Protein AF-A0A4U5UNS5-F1 (afdb_monomer_lite)

Structure (mmCIF, N/CA/C/O backbone):
data_AF-A0A4U5UNS5-F1
#
_entry.id   AF-A0A4U5UNS5-F1
#
loop_
_atom_site.group_PDB
_atom_site.id
_atom_site.type_symbol
_atom_site.label_atom_id
_atom_site.label_alt_id
_atom_site.label_comp_id
_atom_site.label_asym_id
_atom_site.label_entity_id
_atom_site.label_seq_id
_atom_site.pdbx_PDB_ins_code
_atom_site.Cartn_x
_atom_site.Cartn_y
_atom_site.Cartn_z
_atom_site.occupancy
_atom_site.B_iso_or_equiv
_atom_site.auth_seq_id
_atom_site.auth_comp_id
_atom_site.auth_asym_id
_atom_site.auth_atom_id
_atom_site.pdbx_PDB_model_num
ATOM 1 N N . MET A 1 1 ? 4.935 -0.519 50.759 1.00 34.66 1 MET A N 1
ATOM 2 C CA . MET A 1 1 ? 3.668 0.026 50.222 1.00 34.66 1 MET A CA 1
ATOM 3 C C . MET A 1 1 ? 4.019 0.888 49.020 1.00 34.66 1 MET A C 1
ATOM 5 O O . MET A 1 1 ? 4.187 2.088 49.172 1.00 34.66 1 MET A O 1
ATOM 9 N N . GLU A 1 2 ? 4.195 0.283 47.850 1.00 34.72 2 GLU A N 1
ATOM 10 C CA . GLU A 1 2 ? 4.378 1.016 46.591 1.00 34.72 2 GLU A CA 1
ATOM 11 C C . GLU A 1 2 ? 3.011 1.068 45.906 1.00 34.72 2 GLU A C 1
ATOM 13 O O . GLU A 1 2 ? 2.446 0.034 45.554 1.00 34.72 2 GLU A O 1
ATOM 18 N N . ARG A 1 3 ? 2.401 2.257 45.850 1.00 39.41 3 ARG A N 1
ATOM 19 C CA . ARG A 1 3 ? 1.082 2.468 45.243 1.00 39.41 3 ARG A CA 1
ATOM 20 C C . ARG A 1 3 ? 1.251 3.121 43.872 1.00 39.41 3 ARG A C 1
ATOM 22 O O . ARG A 1 3 ? 1.718 4.249 43.797 1.00 39.41 3 ARG A O 1
ATOM 29 N N . PHE A 1 4 ? 0.818 2.395 42.841 1.00 43.72 4 PHE A N 1
ATOM 30 C CA . PHE A 1 4 ? 0.083 2.868 41.661 1.00 43.72 4 PHE A CA 1
ATOM 31 C C . PHE A 1 4 ? 0.359 4.311 41.196 1.00 43.72 4 PHE A C 1
ATOM 33 O O . PHE A 1 4 ? -0.420 5.215 41.488 1.00 43.72 4 PHE A O 1
ATOM 40 N N . THR A 1 5 ? 1.412 4.528 40.407 1.00 46.03 5 THR A N 1
ATOM 41 C CA . THR A 1 5 ? 1.606 5.786 39.652 1.00 46.03 5 THR A CA 1
ATOM 42 C C . THR A 1 5 ? 1.556 5.607 38.132 1.00 46.03 5 THR A C 1
ATOM 44 O O . THR A 1 5 ? 1.610 6.596 37.408 1.00 46.03 5 THR A O 1
ATOM 47 N N . GLU A 1 6 ? 1.389 4.384 37.622 1.00 48.28 6 GLU A N 1
ATOM 48 C CA . GLU A 1 6 ? 1.498 4.105 36.179 1.00 48.28 6 GLU A CA 1
ATOM 49 C C . GLU A 1 6 ? 0.249 4.435 35.342 1.00 48.28 6 GLU A C 1
ATOM 51 O O . GLU A 1 6 ? 0.328 4.394 34.118 1.00 48.28 6 GLU A O 1
ATOM 56 N N . ASP A 1 7 ? -0.881 4.818 35.950 1.00 55.69 7 ASP A N 1
ATOM 57 C CA . ASP A 1 7 ? -2.166 4.905 35.228 1.00 55.69 7 ASP A CA 1
ATOM 58 C C . ASP A 1 7 ? -2.879 6.270 35.340 1.00 55.69 7 ASP A C 1
ATOM 60 O O . ASP A 1 7 ? -4.106 6.373 35.223 1.00 55.69 7 ASP A O 1
ATOM 64 N N . LEU A 1 8 ? -2.112 7.343 35.581 1.00 57.88 8 LEU A N 1
ATOM 65 C CA . LEU A 1 8 ? -2.639 8.709 35.662 1.00 57.88 8 LEU A CA 1
ATOM 66 C C . LEU A 1 8 ? -2.672 9.395 34.279 1.00 57.88 8 LEU A C 1
ATOM 68 O O . LEU A 1 8 ? -1.641 9.513 33.607 1.00 57.88 8 LEU A O 1
ATOM 72 N N . PRO A 1 9 ? -3.840 9.896 33.832 1.00 59.81 9 PRO A N 1
ATOM 73 C CA . PRO A 1 9 ? -3.956 10.606 32.564 1.00 59.81 9 PRO A CA 1
ATOM 74 C C . PRO A 1 9 ? -3.228 11.958 32.624 1.00 59.81 9 PRO A C 1
ATOM 76 O O . PRO A 1 9 ? -3.645 12.877 33.320 1.00 59.81 9 PRO A O 1
ATOM 79 N N . GLN A 1 10 ? -2.142 12.098 31.859 1.00 66.81 10 GLN A N 1
ATOM 80 C CA . GLN A 1 10 ? -1.499 13.401 31.633 1.00 66.81 10 GLN A CA 1
ATOM 81 C C . GLN A 1 10 ? -2.425 14.328 30.823 1.00 66.81 10 GLN A C 1
ATOM 83 O O . GLN A 1 10 ? -2.666 14.077 29.642 1.00 66.81 10 GLN A O 1
ATOM 88 N N . LEU A 1 11 ? -2.934 15.376 31.475 1.00 71.06 11 LEU A N 1
ATOM 89 C CA . LEU A 1 11 ? -3.784 16.439 30.918 1.00 71.06 11 LEU A CA 1
ATOM 90 C C . LEU A 1 11 ? -3.075 17.800 30.974 1.00 71.06 11 LEU A C 1
ATOM 92 O O . LEU A 1 11 ? -2.088 17.943 31.695 1.00 71.06 11 LEU A O 1
ATOM 96 N N . SER A 1 12 ? -3.594 18.813 30.272 1.00 77.44 12 SER A N 1
ATOM 97 C CA . SER A 1 12 ? -3.115 20.195 30.422 1.00 77.44 12 SER A CA 1
ATOM 98 C C . SER A 1 12 ? -3.436 20.756 31.816 1.00 77.44 12 SER A C 1
ATOM 100 O O . SER A 1 12 ? -4.410 20.346 32.452 1.00 77.44 12 SER A O 1
ATOM 102 N N . ASN A 1 13 ? -2.634 21.716 32.289 1.00 77.31 13 ASN A N 1
ATOM 103 C CA . ASN A 1 13 ? -2.795 22.317 33.621 1.00 77.31 13 ASN A CA 1
ATOM 104 C C . ASN A 1 13 ? -4.198 22.917 33.829 1.00 77.31 13 ASN A C 1
ATOM 106 O O . ASN A 1 13 ? -4.781 22.772 34.899 1.00 77.31 13 ASN A O 1
ATOM 110 N N . GLU A 1 14 ? -4.771 23.539 32.797 1.00 80.31 14 GLU A N 1
ATOM 111 C CA . GLU A 1 14 ? -6.114 24.128 32.852 1.00 80.31 14 GLU A CA 1
ATOM 112 C C . GLU A 1 14 ? -7.209 23.064 33.004 1.00 80.31 14 GLU A C 1
ATOM 114 O O . GLU A 1 14 ? -8.126 23.217 33.814 1.00 80.31 14 GLU A O 1
ATOM 119 N N . MET A 1 15 ? -7.088 21.941 32.290 1.00 76.56 15 MET A N 1
ATOM 120 C CA . MET A 1 15 ? -8.038 20.832 32.396 1.00 76.56 15 MET A CA 1
ATOM 121 C C . MET A 1 15 ? -7.958 20.160 33.768 1.00 76.56 15 MET A C 1
ATOM 123 O O . MET A 1 15 ? -8.998 19.928 34.386 1.00 76.56 15 MET A O 1
ATOM 127 N N . GLN A 1 16 ? -6.746 19.937 34.288 1.00 78.94 16 GLN A N 1
ATOM 128 C CA . GLN A 1 16 ? -6.539 19.403 35.639 1.00 78.94 16 GLN A CA 1
ATOM 129 C C . GLN A 1 16 ? -7.183 20.298 36.707 1.00 78.94 16 GLN A C 1
ATOM 131 O O . GLN A 1 16 ? -7.912 19.803 37.567 1.00 78.94 16 GLN A O 1
ATOM 136 N N . LEU A 1 17 ? -6.982 21.619 36.615 1.00 80.31 17 LEU A N 1
ATOM 137 C CA . LEU A 1 17 ? -7.591 22.596 37.522 1.00 80.31 17 LEU A CA 1
ATOM 138 C C . LEU A 1 17 ? -9.124 22.589 37.430 1.00 80.31 17 LEU A C 1
ATOM 140 O O . LEU A 1 17 ? -9.800 22.671 38.454 1.00 80.31 17 LEU A O 1
ATOM 144 N N . SER A 1 18 ? -9.683 22.438 36.226 1.00 84.56 18 SER A N 1
ATOM 145 C CA . SER A 1 18 ? -11.136 22.378 36.026 1.00 84.56 18 SER A CA 1
ATOM 146 C C . SER A 1 18 ? -11.773 21.126 36.640 1.00 84.56 18 SER A C 1
ATOM 148 O O . SER A 1 18 ? -12.863 21.206 37.205 1.00 84.56 18 SER A O 1
ATOM 150 N N . ILE A 1 19 ? -11.111 19.968 36.539 1.00 83.38 19 ILE A N 1
ATOM 151 C CA . ILE A 1 19 ? -11.594 18.702 37.102 1.00 83.38 19 ILE A CA 1
ATOM 152 C C . ILE A 1 19 ? -11.473 18.753 38.627 1.00 83.38 19 ILE A C 1
ATOM 154 O O . ILE A 1 19 ? -12.427 18.444 39.335 1.00 83.38 19 ILE A O 1
ATOM 158 N N . MET A 1 20 ? -10.341 19.241 39.138 1.00 84.69 20 MET A N 1
ATOM 159 C CA . MET A 1 20 ? -10.111 19.427 40.569 1.00 84.69 20 MET A CA 1
ATOM 160 C C . MET A 1 20 ? -11.146 20.365 41.208 1.00 84.69 20 MET A C 1
ATOM 162 O O . MET A 1 20 ? -11.674 20.048 42.271 1.00 84.69 20 MET A O 1
ATOM 166 N N . ASN A 1 21 ? -11.466 21.497 40.572 1.00 84.62 21 ASN A N 1
ATOM 167 C CA . ASN A 1 21 ? -12.464 22.434 41.094 1.00 84.62 21 ASN A CA 1
ATOM 168 C C . ASN A 1 21 ? -13.872 21.821 41.131 1.00 84.62 21 ASN A C 1
ATOM 170 O O . ASN A 1 21 ? -14.584 22.014 42.112 1.00 84.62 21 ASN A O 1
ATOM 174 N N . ARG A 1 22 ? -14.246 21.027 40.122 1.00 82.62 22 ARG A N 1
ATOM 175 C CA . ARG A 1 22 ? -15.537 20.317 40.088 1.00 82.62 22 ARG A CA 1
ATOM 176 C C . ARG A 1 22 ? -15.650 19.256 41.186 1.00 82.62 22 ARG A C 1
ATOM 178 O O . ARG A 1 22 ? -16.678 19.172 41.851 1.00 82.62 22 ARG A O 1
ATOM 185 N N . VAL A 1 23 ? -14.569 18.520 41.454 1.00 86.06 23 VAL A N 1
ATOM 186 C CA . VAL A 1 23 ? -14.501 17.582 42.592 1.00 86.06 23 VAL A CA 1
ATOM 187 C C . VAL A 1 23 ? -14.580 18.329 43.924 1.00 86.06 23 VAL A C 1
ATOM 189 O O . VAL A 1 23 ? -15.323 17.934 44.818 1.00 86.06 23 VAL A O 1
ATOM 192 N N . LYS A 1 24 ? -13.857 19.448 44.056 1.00 85.00 24 LYS A N 1
ATOM 193 C CA . LYS A 1 24 ? -13.850 20.277 45.270 1.00 85.00 24 LYS A CA 1
ATOM 194 C C . LYS A 1 24 ? -15.226 20.875 45.581 1.00 85.00 24 LYS A C 1
ATOM 196 O O . LYS A 1 24 ? -15.572 21.008 46.751 1.00 85.00 24 LYS A O 1
ATOM 201 N N . ASN A 1 25 ? -15.999 21.205 44.550 1.00 86.38 25 ASN A N 1
ATOM 202 C CA . ASN A 1 25 ? -17.355 21.734 44.678 1.00 86.38 25 ASN A CA 1
ATOM 203 C C . ASN A 1 25 ? -18.421 20.635 44.859 1.00 86.38 25 ASN A C 1
ATOM 205 O O . ASN A 1 25 ? -19.592 20.956 45.031 1.00 86.38 25 ASN A O 1
ATOM 209 N N . GLY A 1 26 ? -18.036 19.351 44.835 1.00 80.62 26 GLY A N 1
ATOM 210 C CA . GLY A 1 26 ? -18.960 18.220 44.971 1.00 80.62 26 GLY A CA 1
ATOM 211 C C . GLY A 1 26 ? -19.816 17.951 43.730 1.00 80.62 26 GLY A C 1
ATOM 212 O O . GLY A 1 26 ? -20.758 17.169 43.798 1.00 80.62 26 GLY A O 1
ATOM 213 N N . GLU A 1 27 ? -19.494 18.577 42.597 1.00 82.81 27 GLU A N 1
ATOM 214 C CA . GLU A 1 27 ? -20.197 18.400 41.319 1.00 82.81 27 GLU A CA 1
ATOM 215 C C . GLU A 1 27 ? -19.796 17.095 40.614 1.00 82.81 27 GLU A C 1
ATOM 217 O O . GLU A 1 27 ? -20.491 16.636 39.710 1.00 82.81 27 GLU A O 1
ATOM 222 N N . LEU A 1 28 ? -18.666 16.502 41.013 1.00 82.38 28 LEU A N 1
ATOM 223 C CA . LEU A 1 28 ? -18.093 15.313 40.392 1.00 82.38 28 LEU A CA 1
ATOM 224 C C . LEU A 1 28 ? -17.484 14.388 41.455 1.00 82.38 28 LEU A C 1
ATOM 226 O O . LEU A 1 28 ? -16.731 14.844 42.319 1.00 82.38 28 LEU A O 1
ATOM 230 N N . SER A 1 29 ? -17.773 13.087 41.378 1.00 84.50 29 SER A N 1
ATOM 231 C CA . SER A 1 29 ? -17.106 12.080 42.214 1.00 84.50 29 SER A CA 1
ATOM 232 C C . SER A 1 29 ? -15.641 11.903 41.800 1.00 84.50 29 SER A C 1
ATOM 234 O O . SER A 1 29 ? -15.255 12.208 40.672 1.00 84.50 29 SER A O 1
ATOM 236 N N . ILE A 1 30 ? -14.813 11.367 42.698 1.00 80.56 30 ILE A N 1
ATOM 237 C CA . ILE A 1 30 ? -13.393 11.081 42.434 1.00 80.56 30 ILE A CA 1
ATOM 238 C C . ILE A 1 30 ? -13.241 10.057 41.294 1.00 80.56 30 ILE A C 1
ATOM 240 O O . ILE A 1 30 ? -12.373 10.214 40.434 1.00 80.56 30 ILE A O 1
ATOM 244 N N . ASP A 1 31 ? -14.111 9.046 41.242 1.00 80.38 31 ASP A N 1
ATOM 245 C CA . ASP A 1 31 ? -14.095 8.037 40.174 1.00 80.38 31 ASP A CA 1
ATOM 246 C C . ASP A 1 31 ? -14.552 8.625 38.829 1.00 80.38 31 ASP A C 1
ATOM 248 O O . ASP A 1 31 ? -13.961 8.355 37.779 1.00 80.38 31 ASP A O 1
ATOM 252 N N . ASP A 1 32 ? -15.552 9.507 38.862 1.00 81.88 32 ASP A N 1
ATOM 253 C CA . ASP A 1 32 ? -16.041 10.216 37.678 1.00 81.88 32 ASP A CA 1
ATOM 254 C C . ASP A 1 32 ? -15.000 11.213 37.151 1.00 81.88 32 ASP A C 1
ATOM 256 O O . ASP A 1 32 ? -14.831 11.354 35.941 1.00 81.88 32 ASP A O 1
ATOM 260 N N . ALA A 1 33 ? -14.219 11.832 38.041 1.00 82.56 33 ALA A N 1
ATOM 261 C CA . ALA A 1 33 ? -13.085 12.686 37.695 1.00 82.56 33 ALA A CA 1
ATOM 262 C C . ALA A 1 33 ? -11.998 11.930 36.932 1.00 82.56 33 ALA A C 1
ATOM 264 O O . ALA A 1 33 ? -11.472 12.433 35.937 1.00 82.56 33 ALA A O 1
ATOM 265 N N . LEU A 1 34 ? -11.684 10.707 37.363 1.00 81.00 34 LEU A N 1
ATOM 266 C CA . LEU A 1 34 ? -10.723 9.841 36.681 1.00 81.00 34 LEU A CA 1
ATOM 267 C C . LEU A 1 34 ? -11.228 9.412 35.301 1.00 81.00 34 LEU A C 1
ATOM 269 O O . LEU A 1 34 ? -10.464 9.423 34.331 1.00 81.00 34 LEU A O 1
ATOM 273 N N . ASN A 1 35 ? -12.512 9.071 35.187 1.00 80.31 35 ASN A N 1
ATOM 274 C CA . ASN A 1 35 ? -13.122 8.707 33.910 1.00 80.31 35 ASN A CA 1
ATOM 275 C C . ASN A 1 35 ? -13.174 9.894 32.940 1.00 80.31 35 ASN A C 1
ATOM 277 O O . ASN A 1 35 ? -12.786 9.739 31.779 1.00 80.31 35 ASN A O 1
ATOM 281 N N . GLN A 1 36 ? -13.555 11.081 33.418 1.00 80.31 36 GLN A N 1
ATOM 282 C CA . GLN A 1 36 ? -13.547 12.313 32.630 1.00 80.31 36 GLN A CA 1
ATOM 283 C C . GLN A 1 36 ? -12.131 12.648 32.157 1.00 80.31 36 GLN A C 1
ATOM 285 O O . GLN A 1 36 ? -11.911 12.883 30.974 1.00 80.31 36 GLN A O 1
ATOM 290 N N . ALA A 1 37 ? -11.136 12.548 33.041 1.00 80.56 37 ALA A N 1
ATOM 291 C CA . ALA A 1 37 ? -9.749 12.814 32.684 1.00 80.56 37 ALA A CA 1
ATOM 292 C C . ALA A 1 37 ? -9.209 11.856 31.602 1.00 80.56 37 ALA A C 1
ATOM 294 O O . ALA A 1 37 ? -8.426 12.243 30.730 1.00 80.56 37 ALA A O 1
ATOM 295 N N . ARG A 1 38 ? -9.650 10.591 31.619 1.00 80.69 38 ARG A N 1
ATOM 296 C CA . ARG A 1 38 ? -9.332 9.605 30.574 1.00 80.69 38 ARG A CA 1
ATOM 297 C C . ARG A 1 38 ? -10.024 9.929 29.249 1.00 80.69 38 ARG A C 1
ATOM 299 O O . ARG A 1 38 ? -9.416 9.735 28.195 1.00 80.69 38 ARG A O 1
ATOM 306 N N . GLN A 1 39 ? -11.269 10.399 29.284 1.00 78.94 39 GLN A N 1
ATOM 307 C CA . GLN A 1 39 ? -12.011 10.809 28.090 1.00 78.94 39 GLN A CA 1
ATOM 308 C C . GLN A 1 39 ? -11.427 12.076 27.460 1.00 78.94 39 GLN A C 1
ATOM 310 O O . GLN A 1 39 ? -11.179 12.076 26.256 1.00 78.94 39 GLN A O 1
ATOM 315 N N . ASP A 1 40 ? -11.101 13.087 28.262 1.00 76.94 40 ASP A N 1
ATOM 316 C CA . ASP A 1 40 ? -10.506 14.348 27.806 1.00 76.94 40 ASP A CA 1
ATOM 317 C C . ASP A 1 40 ? -9.137 14.105 27.158 1.00 76.94 40 ASP A C 1
ATOM 319 O O . ASP A 1 40 ? -8.830 14.655 26.104 1.00 76.94 40 ASP A O 1
ATOM 323 N N . ARG A 1 41 ? -8.334 13.181 27.705 1.00 75.88 41 ARG A N 1
ATOM 324 C CA . ARG A 1 41 ? -7.084 12.741 27.066 1.00 75.88 41 ARG A CA 1
ATOM 325 C C . ARG A 1 41 ? -7.331 12.066 25.715 1.00 75.88 41 ARG A C 1
ATOM 327 O O . ARG A 1 41 ? -6.575 12.297 24.774 1.00 75.88 41 ARG A O 1
ATOM 334 N N . LYS A 1 42 ? -8.354 11.213 25.603 1.00 69.56 42 LYS A N 1
ATOM 335 C CA . LYS A 1 42 ? -8.714 10.568 24.328 1.00 69.56 42 LYS A CA 1
ATOM 336 C C . LYS A 1 42 ? -9.205 11.589 23.302 1.00 69.56 42 LYS A C 1
ATOM 338 O O . LYS A 1 42 ? -8.845 11.463 22.136 1.00 69.56 42 LYS A O 1
ATOM 343 N N . GLN A 1 43 ? -9.976 12.589 23.726 1.00 65.62 43 GLN A N 1
ATOM 344 C CA . GLN A 1 43 ? -10.400 13.695 22.867 1.00 65.62 43 GLN A CA 1
ATOM 345 C C . GLN A 1 43 ? -9.210 14.547 22.435 1.00 65.62 43 GLN A C 1
ATOM 347 O O . GLN A 1 43 ? -9.038 14.730 21.244 1.00 65.62 43 GLN A O 1
ATOM 352 N N . LEU A 1 44 ? -8.303 14.924 23.340 1.00 63.03 44 LEU A N 1
ATOM 353 C CA . LEU A 1 44 ? -7.074 15.641 22.983 1.00 63.03 44 LEU A CA 1
ATOM 354 C C . LEU A 1 44 ? -6.205 14.875 21.980 1.00 63.03 44 LEU A C 1
ATOM 356 O O . LEU A 1 44 ? -5.652 15.480 21.071 1.00 63.03 44 LEU A O 1
ATOM 360 N N . LEU A 1 45 ? -6.078 13.551 22.112 1.00 60.97 45 LEU A N 1
ATOM 361 C CA . LEU A 1 45 ? -5.358 12.728 21.132 1.00 60.97 45 LEU A CA 1
ATOM 362 C C . LEU A 1 45 ? -6.063 12.713 19.769 1.00 60.97 45 LEU A C 1
ATOM 364 O O . LEU A 1 45 ? -5.398 12.740 18.735 1.00 60.97 45 LEU A O 1
ATOM 368 N N . LYS A 1 46 ? -7.398 12.696 19.769 1.00 57.53 46 LYS A N 1
ATOM 369 C CA . LYS A 1 46 ? -8.224 12.716 18.560 1.00 57.53 46 LYS A CA 1
ATOM 370 C C . LYS A 1 46 ? -8.208 14.090 17.883 1.00 57.53 46 LYS A C 1
ATOM 372 O O . LYS A 1 46 ? -8.038 14.167 16.672 1.00 57.53 46 LYS A O 1
ATOM 377 N N . ASP A 1 47 ? -8.278 15.164 18.652 1.00 53.28 47 ASP A N 1
ATOM 378 C CA . ASP A 1 47 ? -8.224 16.538 18.160 1.00 53.28 47 ASP A CA 1
ATOM 379 C C . ASP A 1 47 ? -6.819 16.895 17.685 1.00 53.28 47 ASP A C 1
ATOM 381 O O . ASP A 1 47 ? -6.675 17.555 16.666 1.00 53.28 47 ASP A O 1
ATOM 385 N N . LYS A 1 48 ? -5.765 16.373 18.322 1.00 51.59 48 LYS A N 1
ATOM 386 C CA . LYS A 1 48 ? -4.392 16.504 17.813 1.00 51.59 48 LYS A CA 1
ATOM 387 C C . LYS A 1 48 ? -4.202 15.775 16.478 1.00 51.59 48 LYS A C 1
ATOM 389 O O . LYS A 1 48 ? -3.505 16.287 15.616 1.00 51.59 48 LYS A O 1
ATOM 394 N N . SER A 1 49 ? -4.885 14.645 16.273 1.00 49.50 49 SER A N 1
ATOM 395 C CA . SER A 1 49 ? -4.927 13.962 14.968 1.00 49.50 49 SER A CA 1
ATOM 396 C C . SER A 1 49 ? -5.825 14.636 13.917 1.00 49.50 49 SER A C 1
ATOM 398 O O . SER A 1 49 ? -5.744 14.282 12.747 1.00 49.50 49 SER A O 1
ATOM 400 N N . LEU A 1 50 ? -6.686 15.581 14.317 1.00 47.44 50 LEU A N 1
ATOM 401 C CA . LEU A 1 50 ? -7.568 16.347 13.421 1.00 47.44 50 LEU A CA 1
ATOM 402 C C . LEU A 1 50 ? -7.044 17.767 13.137 1.00 47.44 50 LEU A C 1
ATOM 404 O O . LEU A 1 50 ? -7.362 18.328 12.094 1.00 47.44 50 LEU A O 1
ATOM 408 N N . ALA A 1 51 ? -6.266 18.347 14.057 1.00 38.44 51 ALA A N 1
ATOM 409 C CA . ALA A 1 51 ? -5.681 19.686 13.962 1.00 38.44 51 ALA A CA 1
ATOM 410 C C . ALA A 1 51 ? -4.317 19.704 13.252 1.00 38.44 51 ALA A C 1
ATOM 412 O O . ALA A 1 51 ? -3.861 20.761 12.821 1.00 38.44 51 ALA A O 1
ATOM 413 N N . GLU A 1 52 ? -3.670 18.549 13.099 1.00 43.88 52 GLU A N 1
ATOM 414 C CA . GLU A 1 52 ? -2.655 18.372 12.068 1.00 43.88 52 GLU A CA 1
ATOM 415 C C . GLU A 1 52 ? -3.408 18.172 10.748 1.00 43.88 52 GLU A C 1
ATOM 417 O O . GLU A 1 52 ? -3.955 17.100 10.497 1.00 43.88 52 GLU A O 1
ATOM 422 N N . GLU A 1 53 ? -3.498 19.218 9.917 1.00 50.78 53 GLU A N 1
ATOM 423 C CA . GLU A 1 53 ? -3.867 19.060 8.509 1.00 50.78 53 GLU A CA 1
ATOM 424 C C . GLU A 1 53 ? -2.876 18.067 7.885 1.00 50.78 53 GLU A C 1
ATOM 426 O O . GLU A 1 53 ? -1.774 18.438 7.475 1.00 50.78 53 GLU A O 1
ATOM 431 N N . GLU A 1 54 ? -3.237 16.781 7.894 1.00 58.81 54 GLU A N 1
ATOM 432 C CA . GLU A 1 54 ? -2.440 15.706 7.314 1.00 58.81 54 GLU A CA 1
ATOM 433 C C . GLU A 1 54 ? -2.044 16.132 5.894 1.00 58.81 54 GLU A C 1
ATOM 435 O O . GLU A 1 54 ? -2.918 16.488 5.089 1.00 58.81 54 GLU A O 1
ATOM 440 N N . PRO A 1 55 ? -0.738 16.168 5.578 1.00 67.81 55 PRO A N 1
ATOM 441 C CA . PRO A 1 55 ? -0.279 16.770 4.344 1.00 67.81 55 PRO A CA 1
ATOM 442 C C . PRO A 1 55 ? -0.924 16.048 3.163 1.00 67.81 55 PRO A C 1
ATOM 444 O O . PRO A 1 55 ? -0.779 14.845 2.992 1.00 67.81 55 PRO A O 1
ATOM 447 N N . SER A 1 56 ? -1.629 16.790 2.308 1.00 79.38 56 SER A N 1
ATOM 448 C CA . SER A 1 56 ? -2.325 16.209 1.146 1.00 79.38 56 SER A CA 1
ATOM 449 C C . SER A 1 56 ? -1.395 15.482 0.161 1.00 79.38 56 SER A C 1
ATOM 451 O O . SER A 1 56 ? -1.862 14.687 -0.656 1.00 79.38 56 SER A O 1
ATOM 453 N N . GLN A 1 57 ? -0.084 15.717 0.255 1.00 89.81 57 GLN A N 1
ATOM 454 C CA . GLN A 1 57 ? 0.943 15.069 -0.546 1.00 89.81 57 GLN A CA 1
ATOM 455 C C . GLN A 1 57 ? 2.083 14.552 0.338 1.00 89.81 57 GLN A C 1
ATOM 457 O O . GLN A 1 57 ? 2.691 15.303 1.098 1.00 89.81 57 GLN A O 1
ATOM 462 N N . TYR A 1 58 ? 2.450 13.289 0.138 1.00 91.69 58 TYR A N 1
ATOM 463 C CA . TYR A 1 58 ? 3.580 12.647 0.804 1.00 91.69 58 TYR A CA 1
ATOM 464 C C . TYR A 1 58 ? 4.636 12.256 -0.224 1.00 91.69 58 TYR A C 1
ATOM 466 O O . TYR A 1 58 ? 4.308 11.724 -1.285 1.00 91.69 58 TYR A O 1
ATOM 474 N N . ASN A 1 59 ? 5.909 12.489 0.094 1.00 93.06 59 ASN A N 1
ATOM 475 C CA . ASN A 1 59 ? 7.033 12.168 -0.780 1.00 93.06 59 ASN A CA 1
ATOM 476 C C . ASN A 1 59 ? 8.019 11.269 -0.037 1.00 93.06 59 ASN A C 1
ATOM 478 O O . ASN A 1 59 ? 8.602 11.679 0.964 1.00 93.06 59 ASN A O 1
ATOM 482 N N . PHE A 1 60 ? 8.248 10.068 -0.559 1.00 93.12 60 PHE A N 1
ATOM 483 C CA . PHE A 1 60 ? 9.157 9.094 0.034 1.00 93.12 60 PHE A CA 1
ATOM 484 C C . PHE A 1 60 ? 10.283 8.760 -0.929 1.00 93.12 60 PHE A C 1
ATOM 486 O O . PHE A 1 60 ? 10.053 8.470 -2.102 1.00 93.12 60 PHE A O 1
ATOM 493 N N . SER A 1 61 ? 11.519 8.758 -0.438 1.00 92.62 61 SER A N 1
ATOM 494 C CA . SER A 1 61 ? 12.623 8.169 -1.194 1.00 92.62 61 SER A CA 1
ATOM 495 C C . SER A 1 61 ? 12.526 6.649 -1.106 1.00 92.62 61 SER A C 1
ATOM 497 O O . SER A 1 61 ? 12.441 6.095 -0.015 1.00 92.62 61 SER A O 1
ATOM 499 N N . VAL A 1 62 ? 12.547 5.978 -2.252 1.00 92.81 62 VAL A N 1
ATOM 500 C CA . VAL A 1 62 ? 12.475 4.517 -2.351 1.00 92.81 62 VAL A CA 1
ATOM 501 C C . VAL A 1 62 ? 13.467 4.008 -3.386 1.00 92.81 62 VAL A C 1
ATOM 503 O O . VAL A 1 62 ? 13.836 4.721 -4.323 1.00 92.81 62 VAL A O 1
ATOM 506 N N . HIS A 1 63 ? 13.874 2.753 -3.265 1.00 91.88 63 HIS A N 1
ATOM 507 C CA . HIS A 1 63 ? 14.556 2.048 -4.338 1.00 91.88 63 HIS A CA 1
ATOM 508 C C . HIS A 1 63 ? 13.545 1.193 -5.085 1.00 91.88 63 HIS A C 1
ATOM 510 O O . HIS A 1 63 ? 12.930 0.291 -4.525 1.00 91.88 63 HIS A O 1
ATOM 516 N N . LYS A 1 64 ? 13.369 1.477 -6.376 1.00 89.62 64 LYS A N 1
ATOM 517 C CA . LYS A 1 64 ? 12.659 0.568 -7.267 1.00 89.62 64 LYS A CA 1
ATOM 518 C C . LYS A 1 64 ? 13.511 -0.677 -7.454 1.00 89.62 64 LYS A C 1
ATOM 520 O O . LYS A 1 64 ? 14.642 -0.580 -7.945 1.00 89.62 64 LYS A O 1
ATOM 525 N N . HIS A 1 65 ? 12.931 -1.823 -7.132 1.00 82.69 65 HIS A N 1
ATOM 526 C CA . HIS A 1 65 ? 13.519 -3.113 -7.425 1.00 82.69 65 HIS A CA 1
ATOM 527 C C . HIS A 1 65 ? 13.165 -3.491 -8.873 1.00 82.69 65 HIS A C 1
ATOM 529 O O . HIS A 1 65 ? 12.001 -3.622 -9.246 1.00 82.69 65 HIS A O 1
ATOM 535 N N . GLY A 1 66 ? 14.176 -3.556 -9.741 1.00 72.75 66 GLY A N 1
ATOM 536 C CA . GLY A 1 66 ? 14.061 -4.146 -11.076 1.00 72.75 66 GLY A CA 1
ATOM 537 C C . GLY A 1 66 ? 14.769 -5.497 -11.125 1.00 72.75 66 GLY A C 1
ATOM 538 O O . GLY A 1 66 ? 15.523 -5.823 -10.215 1.00 72.75 66 GLY A O 1
ATOM 539 N N . ARG A 1 67 ? 14.613 -6.248 -12.226 1.00 66.38 67 ARG A N 1
ATOM 540 C CA . ARG A 1 67 ? 15.230 -7.585 -12.380 1.00 66.38 67 ARG A CA 1
ATOM 541 C C . ARG A 1 67 ? 16.750 -7.619 -12.126 1.00 66.38 67 ARG A C 1
ATOM 543 O O . ARG A 1 67 ? 17.253 -8.667 -11.751 1.00 66.38 67 ARG A O 1
ATOM 550 N N . TYR A 1 68 ? 17.467 -6.500 -12.313 1.00 63.06 68 TYR A N 1
ATOM 551 C CA . TYR A 1 68 ? 18.937 -6.453 -12.199 1.00 63.06 68 TYR A CA 1
ATOM 552 C C . TYR A 1 68 ? 19.528 -5.166 -11.597 1.00 63.06 68 TYR A C 1
ATOM 554 O O . TYR A 1 68 ? 20.748 -5.045 -11.516 1.00 63.06 68 TYR A O 1
ATOM 562 N N . ARG A 1 69 ? 18.721 -4.154 -11.241 1.00 72.94 69 ARG A N 1
ATOM 563 C CA . ARG A 1 69 ? 19.238 -2.855 -10.765 1.00 72.94 69 ARG A CA 1
ATOM 564 C C . ARG A 1 69 ? 18.320 -2.221 -9.731 1.00 72.94 69 ARG A C 1
ATOM 566 O O . ARG A 1 69 ? 17.103 -2.207 -9.912 1.00 72.94 69 ARG A O 1
ATOM 573 N N . TRP A 1 70 ? 18.930 -1.629 -8.709 1.00 81.19 70 TRP A N 1
ATOM 574 C CA . TRP A 1 70 ? 18.260 -0.774 -7.735 1.00 81.19 70 TRP A CA 1
ATOM 575 C C . TRP A 1 70 ? 18.305 0.664 -8.225 1.00 81.19 70 TRP A C 1
ATOM 577 O O . TRP A 1 70 ? 19.370 1.222 -8.488 1.00 81.19 70 TRP A O 1
ATOM 587 N N . GLN A 1 71 ? 17.131 1.255 -8.412 1.00 88.88 71 GLN A N 1
ATOM 588 C CA . GLN A 1 71 ? 17.009 2.607 -8.939 1.00 88.88 71 GLN A CA 1
ATOM 589 C C . GLN A 1 71 ? 16.373 3.499 -7.881 1.00 88.88 71 GLN A C 1
ATOM 591 O O . GLN A 1 71 ? 15.214 3.296 -7.527 1.00 88.88 71 GLN A O 1
ATOM 596 N N . LYS A 1 72 ? 17.106 4.507 -7.395 1.00 91.25 72 LYS A N 1
ATOM 597 C CA . LYS A 1 72 ? 16.545 5.494 -6.466 1.00 91.25 72 LYS A CA 1
ATOM 598 C C . LYS A 1 72 ? 15.429 6.286 -7.156 1.00 91.25 72 LYS A C 1
ATOM 600 O O . LYS A 1 72 ? 15.595 6.780 -8.277 1.00 91.25 72 LYS A O 1
ATOM 605 N N . ARG A 1 73 ? 14.282 6.381 -6.497 1.00 92.38 73 ARG A N 1
ATOM 606 C CA . ARG A 1 73 ? 13.069 7.070 -6.942 1.00 92.38 73 ARG A CA 1
ATOM 607 C C . ARG A 1 73 ? 12.490 7.868 -5.784 1.00 92.38 73 ARG A C 1
ATOM 609 O O . ARG A 1 73 ? 12.736 7.549 -4.625 1.00 92.38 73 ARG A O 1
ATOM 616 N N . VAL A 1 74 ? 11.689 8.871 -6.113 1.00 94.44 74 VAL A N 1
ATOM 617 C CA . VAL A 1 74 ? 10.732 9.446 -5.170 1.00 94.44 74 VAL A CA 1
ATOM 618 C C . VAL A 1 74 ? 9.362 8.866 -5.507 1.00 94.44 74 VAL A C 1
ATOM 620 O O . VAL A 1 74 ? 8.910 8.967 -6.651 1.00 94.44 74 VAL A O 1
ATOM 623 N N . LEU A 1 75 ? 8.746 8.198 -4.537 1.00 94.12 75 LEU A N 1
ATOM 624 C CA . LEU A 1 75 ? 7.347 7.805 -4.568 1.00 94.12 75 LEU A CA 1
ATOM 625 C C . LEU A 1 75 ? 6.539 8.950 -3.967 1.00 94.12 75 LEU A C 1
ATOM 627 O O . LEU A 1 75 ? 6.656 9.238 -2.778 1.00 94.12 75 LEU A O 1
ATOM 631 N N . GLN A 1 76 ? 5.741 9.602 -4.798 1.00 94.44 76 GLN A N 1
ATOM 632 C CA . GLN A 1 76 ? 4.842 10.659 -4.374 1.00 94.44 76 GLN A CA 1
ATOM 633 C C . GLN A 1 76 ? 3.416 10.111 -4.332 1.00 94.44 76 GLN A C 1
ATOM 635 O O . GLN A 1 76 ? 2.934 9.543 -5.313 1.00 94.44 76 GLN A O 1
ATOM 640 N N . ILE A 1 77 ? 2.759 10.281 -3.190 1.00 93.56 77 ILE A N 1
ATOM 641 C CA . ILE A 1 77 ? 1.364 9.918 -2.955 1.00 93.56 77 ILE A CA 1
ATOM 642 C C . ILE A 1 77 ? 0.603 11.226 -2.770 1.00 93.56 77 ILE A C 1
ATOM 644 O O . ILE A 1 77 ? 0.798 11.913 -1.771 1.00 93.56 77 ILE A O 1
ATOM 648 N N . ASP A 1 78 ? -0.218 11.585 -3.750 1.00 92.12 78 ASP A N 1
ATOM 649 C CA . ASP A 1 78 ? -0.969 12.837 -3.766 1.00 92.12 78 ASP A CA 1
ATOM 650 C C . ASP A 1 78 ? -2.470 12.551 -3.641 1.00 92.12 78 ASP A C 1
ATOM 652 O O . ASP A 1 78 ? -3.107 12.046 -4.569 1.00 92.12 78 ASP A O 1
ATOM 656 N N . PHE A 1 79 ? -3.038 12.877 -2.480 1.00 87.81 79 PHE A N 1
ATOM 657 C CA . PHE A 1 79 ? -4.462 12.720 -2.192 1.00 87.81 79 PHE A CA 1
ATOM 658 C C . PHE A 1 79 ? -5.324 13.819 -2.817 1.00 87.81 79 PHE A C 1
ATOM 660 O O . PHE A 1 79 ? -6.510 13.583 -3.040 1.00 87.81 79 PHE A O 1
ATOM 667 N N . LYS A 1 80 ? -4.752 14.984 -3.151 1.00 86.69 80 LYS A N 1
ATOM 668 C CA . LYS A 1 80 ? -5.478 16.073 -3.818 1.00 86.69 80 LYS A CA 1
ATOM 669 C C . LYS A 1 80 ? -5.801 15.701 -5.259 1.00 86.69 80 LYS A C 1
ATOM 671 O O . LYS A 1 80 ? -6.931 15.881 -5.700 1.00 86.69 80 LYS A O 1
ATOM 676 N N . THR A 1 81 ? -4.820 15.163 -5.982 1.00 85.62 81 THR A N 1
ATOM 677 C CA . THR A 1 81 ? -5.017 14.708 -7.369 1.00 85.62 81 THR A CA 1
ATOM 678 C C . THR A 1 81 ? -5.431 13.239 -7.473 1.00 85.62 81 THR A C 1
ATOM 680 O O . THR A 1 81 ? -5.808 12.796 -8.555 1.00 85.62 81 THR A O 1
ATOM 683 N N . LYS A 1 82 ? -5.411 12.492 -6.359 1.00 88.94 82 LYS A N 1
ATOM 684 C CA . LYS A 1 82 ? -5.658 11.039 -6.289 1.00 88.94 82 LYS A CA 1
ATOM 685 C C . LYS A 1 82 ? -4.694 10.237 -7.182 1.00 88.94 82 LYS A C 1
ATOM 687 O O . LYS A 1 82 ? -5.105 9.298 -7.870 1.00 88.94 82 LYS A O 1
ATOM 692 N N . MET A 1 83 ? -3.409 10.606 -7.172 1.00 90.56 83 MET A N 1
ATOM 693 C CA . MET A 1 83 ? -2.369 10.017 -8.026 1.00 90.56 83 MET A CA 1
ATOM 694 C C . MET A 1 83 ? -1.163 9.510 -7.230 1.00 90.56 83 MET A C 1
ATOM 696 O O . MET A 1 83 ? -0.662 10.154 -6.309 1.00 90.56 83 MET A O 1
ATOM 700 N N . LEU A 1 84 ? -0.647 8.356 -7.651 1.00 92.00 84 LEU A N 1
ATOM 701 C CA . LEU A 1 84 ? 0.625 7.792 -7.222 1.00 92.00 84 LEU A CA 1
ATOM 702 C C . LEU A 1 84 ? 1.661 8.014 -8.327 1.00 92.00 84 LEU A C 1
ATOM 704 O O . LEU A 1 84 ? 1.542 7.494 -9.440 1.00 92.00 84 LEU A O 1
ATOM 708 N N . CYS A 1 85 ? 2.692 8.793 -8.022 1.00 92.06 85 CYS A N 1
ATOM 709 C CA . CYS A 1 85 ? 3.713 9.207 -8.973 1.00 92.06 85 CYS A CA 1
ATOM 710 C C . CYS A 1 85 ? 5.059 8.576 -8.614 1.00 92.06 85 CYS A C 1
ATOM 712 O O . CYS A 1 85 ? 5.484 8.576 -7.460 1.00 92.06 85 CYS A O 1
ATOM 714 N N . SER A 1 86 ? 5.776 8.081 -9.619 1.00 91.69 86 SER A N 1
ATOM 715 C CA . SER A 1 86 ? 7.178 7.704 -9.485 1.00 91.69 86 SER A CA 1
ATOM 716 C C . SER A 1 86 ? 8.058 8.705 -10.212 1.00 91.69 86 SER A C 1
ATOM 718 O O . SER A 1 86 ? 7.967 8.847 -11.431 1.00 91.69 86 SER A O 1
ATOM 720 N N . ILE A 1 87 ? 8.950 9.348 -9.465 1.00 91.75 87 ILE A N 1
ATOM 721 C CA . ILE A 1 87 ? 9.835 10.400 -9.957 1.00 91.75 87 ILE A CA 1
ATOM 722 C C . ILE A 1 87 ? 11.281 9.900 -9.929 1.00 91.75 87 ILE A C 1
ATOM 724 O O . ILE A 1 87 ? 11.759 9.352 -8.935 1.00 91.75 87 ILE A O 1
ATOM 728 N N . GLU A 1 88 ? 11.995 10.090 -11.031 1.00 91.75 88 GLU A N 1
ATOM 729 C CA . GLU A 1 88 ? 13.427 9.836 -11.161 1.00 91.75 88 GLU A CA 1
ATOM 730 C C . GLU A 1 88 ? 14.135 11.134 -11.522 1.00 91.75 88 GLU A C 1
ATOM 732 O O . GLU A 1 88 ? 13.847 11.705 -12.570 1.00 91.75 88 GLU A O 1
ATOM 737 N N . LYS A 1 89 ? 15.104 11.565 -10.704 1.00 86.94 89 LYS A N 1
ATOM 738 C CA . LYS A 1 89 ? 15.939 12.746 -10.997 1.00 86.94 89 LYS A CA 1
ATOM 739 C C . LYS A 1 89 ? 15.105 13.991 -11.375 1.00 86.94 89 LYS A C 1
ATOM 741 O O . LYS A 1 89 ? 15.469 14.723 -12.286 1.00 86.94 89 LYS A O 1
ATOM 746 N N . GLY A 1 90 ? 13.963 14.187 -10.710 1.00 83.69 90 GLY A N 1
ATOM 747 C CA . GLY A 1 90 ? 13.031 15.295 -10.968 1.00 83.69 90 GLY A CA 1
ATOM 748 C C . GLY A 1 90 ? 12.032 15.076 -12.113 1.00 83.69 90 GLY A C 1
ATOM 749 O O . GLY A 1 90 ? 11.142 15.897 -12.294 1.00 83.69 90 GLY A O 1
ATOM 750 N N . ILE A 1 91 ? 12.121 13.969 -12.857 1.00 86.44 91 ILE A N 1
ATOM 751 C CA . ILE A 1 91 ? 11.214 13.648 -13.968 1.00 86.44 91 ILE A CA 1
ATOM 752 C C . ILE A 1 91 ? 10.204 12.590 -13.522 1.00 86.44 91 ILE A C 1
ATOM 754 O O . ILE A 1 91 ? 10.588 11.511 -13.061 1.00 86.44 91 ILE A O 1
ATOM 758 N N . ILE A 1 92 ? 8.910 12.862 -13.703 1.00 90.88 92 ILE A N 1
ATOM 759 C CA . ILE A 1 92 ? 7.839 11.889 -13.449 1.00 90.88 92 ILE A CA 1
ATOM 760 C C . ILE A 1 92 ? 7.928 10.782 -14.509 1.00 90.88 92 ILE A C 1
ATOM 762 O O . ILE A 1 92 ? 7.710 11.014 -15.694 1.00 90.88 92 ILE A O 1
ATOM 766 N N . LYS A 1 93 ? 8.283 9.564 -14.090 1.00 89.19 93 LYS A N 1
ATOM 767 C CA . LYS A 1 93 ? 8.416 8.385 -14.963 1.00 89.19 93 LYS A CA 1
ATOM 768 C C . LYS A 1 93 ? 7.127 7.594 -15.101 1.00 89.19 93 LYS A C 1
ATOM 770 O O . LYS A 1 93 ? 6.925 6.934 -16.114 1.00 89.19 93 LYS A O 1
ATOM 775 N N . ARG A 1 94 ? 6.304 7.587 -14.056 1.00 89.00 94 ARG A N 1
ATOM 776 C CA . ARG A 1 94 ? 5.052 6.831 -14.018 1.00 89.00 94 ARG A CA 1
ATOM 777 C C . ARG A 1 94 ? 4.054 7.577 -13.153 1.00 89.00 94 ARG A C 1
ATOM 779 O O . ARG A 1 94 ? 4.426 8.042 -12.079 1.00 89.00 94 ARG A O 1
ATOM 786 N N . GLN A 1 95 ? 2.815 7.646 -13.612 1.00 91.00 95 GLN A N 1
ATOM 787 C CA . GLN A 1 95 ? 1.694 8.216 -12.880 1.00 91.00 95 GLN A CA 1
ATOM 788 C C . GLN A 1 95 ? 0.562 7.195 -12.914 1.00 91.00 95 GLN A C 1
ATOM 790 O O . GLN A 1 95 ? 0.232 6.685 -13.983 1.00 91.00 95 GLN A O 1
ATOM 795 N N . LEU A 1 96 ? 0.030 6.839 -11.752 1.00 91.31 96 LEU A N 1
ATOM 796 C CA . LEU A 1 96 ? -0.993 5.809 -11.607 1.00 91.31 96 LEU A CA 1
ATOM 797 C C . LEU A 1 96 ? -2.130 6.376 -10.756 1.00 91.31 96 LEU A C 1
ATOM 799 O O . LEU A 1 96 ? -1.855 6.832 -9.646 1.00 91.31 96 LEU A O 1
ATOM 803 N N . PRO A 1 97 ? -3.380 6.381 -11.243 1.00 91.00 97 PRO A N 1
ATOM 804 C CA . PRO A 1 97 ? -4.498 6.834 -10.433 1.00 91.00 97 PRO A CA 1
ATOM 805 C C . PRO A 1 97 ? -4.736 5.893 -9.255 1.00 91.00 97 PRO A C 1
ATOM 807 O O . PRO A 1 97 ? -4.456 4.696 -9.314 1.00 91.00 97 PRO A O 1
ATOM 810 N N . PHE A 1 98 ? -5.284 6.428 -8.172 1.00 90.62 98 PHE A N 1
ATOM 811 C CA . PHE A 1 98 ? -5.610 5.633 -6.993 1.00 90.62 98 PHE A CA 1
ATOM 812 C C . PHE A 1 98 ? -6.603 4.515 -7.302 1.00 90.62 98 PHE A C 1
ATOM 814 O O . PHE A 1 98 ? -6.424 3.418 -6.792 1.00 90.62 98 PHE A O 1
ATOM 821 N N . SER A 1 99 ? -7.555 4.731 -8.213 1.00 84.94 99 SER A N 1
ATOM 822 C CA . SER A 1 99 ? -8.603 3.766 -8.586 1.00 84.94 99 SER A CA 1
ATOM 823 C C . SER A 1 99 ? -8.095 2.413 -9.101 1.00 84.94 99 SER A C 1
ATOM 825 O O . SER A 1 99 ? -8.813 1.411 -9.034 1.00 84.94 99 SER A O 1
ATOM 827 N N . ILE A 1 100 ? -6.864 2.362 -9.618 1.00 86.75 100 ILE A N 1
ATOM 828 C CA . ILE A 1 100 ? -6.248 1.121 -10.099 1.00 86.75 100 ILE A CA 1
ATOM 829 C C . ILE A 1 100 ? -5.397 0.428 -9.033 1.00 86.75 100 ILE A C 1
ATOM 831 O O . ILE A 1 100 ? -4.944 -0.684 -9.279 1.00 86.75 100 ILE A O 1
ATOM 835 N N . VAL A 1 101 ? -5.167 1.042 -7.869 1.00 87.44 101 VAL A N 1
ATOM 836 C CA . VAL A 1 101 ? -4.459 0.413 -6.746 1.00 87.44 101 VAL A CA 1
ATOM 837 C C . VAL A 1 101 ? -5.344 -0.683 -6.162 1.00 87.44 101 VAL A C 1
ATOM 839 O O . VAL A 1 101 ? -6.504 -0.443 -5.822 1.00 87.44 101 VAL A O 1
ATOM 842 N N . LYS A 1 102 ? -4.790 -1.891 -6.080 1.00 83.50 102 LYS A N 1
ATOM 843 C CA . LYS A 1 102 ? -5.535 -3.122 -5.819 1.00 83.50 102 LYS A CA 1
ATOM 844 C C . LYS A 1 102 ? -5.214 -3.685 -4.433 1.00 83.50 102 LYS A C 1
ATOM 846 O O . LYS A 1 102 ? -6.080 -3.762 -3.573 1.00 83.50 102 LYS A O 1
ATOM 851 N N . SER A 1 103 ? -3.938 -3.977 -4.209 1.00 81.25 103 SER A N 1
ATOM 852 C CA . SER A 1 103 ? -3.418 -4.556 -2.974 1.00 81.25 103 SER A CA 1
ATOM 853 C C . SER A 1 103 ? -2.015 -4.022 -2.683 1.00 81.25 103 SER A C 1
ATOM 855 O O . SER A 1 103 ? -1.327 -3.503 -3.569 1.00 81.25 103 SER A O 1
ATOM 857 N N . CYS A 1 104 ? -1.600 -4.110 -1.421 1.00 86.12 104 CYS A N 1
ATOM 858 C CA . CYS A 1 104 ? -0.252 -3.773 -0.986 1.00 86.12 104 CYS A CA 1
ATOM 859 C C . CYS A 1 104 ? 0.291 -4.902 -0.114 1.00 86.12 104 CYS A C 1
ATOM 861 O O . CYS A 1 104 ? -0.299 -5.224 0.915 1.00 86.12 104 CYS A O 1
ATOM 863 N N . ASP A 1 105 ? 1.410 -5.486 -0.532 1.00 83.38 105 ASP A N 1
ATOM 864 C CA . ASP A 1 105 ? 2.039 -6.605 0.159 1.00 83.38 105 ASP A CA 1
ATOM 865 C C . ASP A 1 105 ? 3.257 -6.142 0.951 1.00 83.38 105 ASP A C 1
ATOM 867 O O . ASP A 1 105 ? 4.190 -5.525 0.420 1.00 83.38 105 ASP A O 1
ATOM 871 N N . ASP A 1 106 ? 3.258 -6.506 2.228 1.00 85.81 106 ASP A N 1
ATOM 872 C CA . ASP A 1 106 ? 4.378 -6.313 3.134 1.00 85.81 106 ASP A CA 1
ATOM 873 C C . ASP A 1 106 ? 5.455 -7.390 2.894 1.00 85.81 106 ASP A C 1
ATOM 875 O O . ASP A 1 106 ? 5.269 -8.566 3.212 1.00 85.81 106 ASP A O 1
ATOM 879 N N . GLY A 1 107 ? 6.581 -6.991 2.297 1.00 79.94 107 GLY A N 1
ATOM 880 C CA . GLY A 1 107 ? 7.718 -7.870 2.015 1.00 79.94 107 GLY A CA 1
ATOM 881 C C . GLY A 1 107 ? 8.712 -7.983 3.178 1.00 79.94 107 GLY A C 1
ATOM 882 O O . GLY A 1 107 ? 8.581 -7.349 4.222 1.00 79.94 107 GLY A O 1
ATOM 883 N N . VAL A 1 108 ? 9.774 -8.774 2.997 1.00 77.25 108 VAL A N 1
ATOM 884 C CA . VAL A 1 108 ? 10.823 -8.940 4.022 1.00 77.25 108 VAL A CA 1
ATOM 885 C C . VAL A 1 108 ? 11.658 -7.659 4.175 1.00 77.25 108 VAL A C 1
ATOM 887 O O . VAL A 1 108 ? 12.070 -7.047 3.189 1.00 77.25 108 VAL A O 1
ATOM 890 N N . GLY A 1 109 ? 11.953 -7.263 5.418 1.00 83.12 109 GLY A N 1
ATOM 891 C CA . GLY A 1 109 ? 12.789 -6.094 5.717 1.00 83.12 109 GLY A CA 1
ATOM 892 C C . GLY A 1 109 ? 12.082 -4.776 5.391 1.00 83.12 109 GLY A C 1
ATOM 893 O O . GLY A 1 109 ? 10.947 -4.566 5.806 1.00 83.12 109 GLY A O 1
ATOM 894 N N . SER A 1 110 ? 12.737 -3.887 4.648 1.00 84.94 110 SER A N 1
ATOM 895 C CA . SER A 1 110 ? 12.185 -2.616 4.146 1.00 84.94 110 SER A CA 1
ATOM 896 C C . SER A 1 110 ? 11.492 -2.746 2.779 1.00 84.94 110 SER A C 1
ATOM 898 O O . SER A 1 110 ? 11.024 -1.747 2.228 1.00 84.94 110 SER A O 1
ATOM 900 N N . ARG A 1 111 ? 11.392 -3.961 2.225 1.00 87.81 111 ARG A N 1
ATOM 901 C CA . ARG A 1 111 ? 10.754 -4.219 0.927 1.00 87.81 111 ARG A CA 1
ATOM 902 C C . ARG A 1 111 ? 9.240 -4.326 1.057 1.00 87.81 111 ARG A C 1
ATOM 904 O O . ARG A 1 111 ? 8.737 -4.855 2.047 1.00 87.81 111 ARG A O 1
ATOM 911 N N . PHE A 1 112 ? 8.525 -3.855 0.049 1.00 89.19 112 PHE A N 1
ATOM 912 C CA . PHE A 1 112 ? 7.075 -3.969 -0.089 1.00 89.19 112 PHE A CA 1
ATOM 913 C C . PHE A 1 112 ? 6.700 -3.938 -1.576 1.00 89.19 112 PHE A C 1
ATOM 915 O O . PHE A 1 112 ? 7.512 -3.556 -2.425 1.00 89.19 112 PHE A O 1
ATOM 922 N N . SER A 1 113 ? 5.484 -4.360 -1.914 1.00 89.31 113 SER A N 1
ATOM 923 C CA . SER A 1 113 ? 4.995 -4.291 -3.292 1.00 89.31 113 SER A CA 1
ATOM 924 C C . SER A 1 113 ? 3.594 -3.699 -3.365 1.00 89.31 113 SER A C 1
ATOM 926 O O . SER A 1 113 ? 2.782 -3.908 -2.468 1.00 89.31 113 SER A O 1
ATOM 928 N N . ILE A 1 114 ? 3.323 -2.935 -4.421 1.00 90.50 114 ILE A N 1
ATOM 929 C CA . ILE A 1 114 ?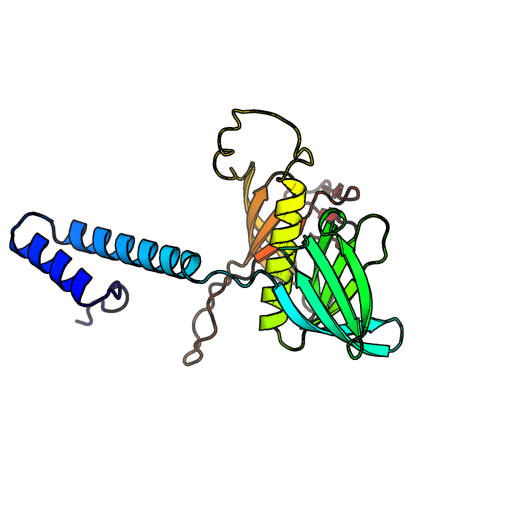 1.991 -2.390 -4.705 1.00 90.50 114 ILE A CA 1
ATOM 930 C C . ILE A 1 114 ? 1.485 -3.027 -5.994 1.00 90.50 114 ILE A C 1
ATOM 932 O O . ILE A 1 114 ? 2.163 -2.949 -7.023 1.00 90.50 114 ILE A O 1
ATOM 936 N N . SER A 1 115 ? 0.304 -3.633 -5.937 1.00 87.75 115 SER A N 1
ATOM 937 C CA . SER A 1 115 ? -0.339 -4.288 -7.075 1.00 87.75 115 SER A CA 1
ATOM 938 C C . SER A 1 115 ? -1.381 -3.369 -7.707 1.00 87.75 115 SER A C 1
ATOM 940 O O . SER A 1 115 ? -2.098 -2.643 -7.008 1.00 87.75 115 SER A O 1
ATOM 942 N N . PHE A 1 116 ? -1.488 -3.409 -9.035 1.00 88.38 116 PHE A N 1
ATOM 943 C CA . PHE A 1 116 ? -2.359 -2.513 -9.798 1.00 88.38 116 PHE A CA 1
ATOM 944 C C . PHE A 1 116 ? -3.240 -3.277 -10.795 1.00 88.38 116 PHE A C 1
ATOM 946 O O . PHE A 1 116 ? -2.817 -4.257 -11.403 1.00 88.38 116 PHE A O 1
ATOM 953 N N . LYS A 1 117 ? -4.464 -2.795 -11.029 1.00 83.38 117 LYS A N 1
ATOM 954 C CA . LYS A 1 117 ? -5.367 -3.328 -12.059 1.00 83.38 117 LYS A CA 1
ATOM 955 C C . LYS A 1 117 ? -4.794 -3.054 -13.453 1.00 83.38 117 LYS A C 1
ATOM 957 O O . LYS A 1 117 ? -4.543 -1.903 -13.797 1.00 83.38 117 LYS A O 1
ATOM 962 N N . GLY A 1 118 ? -4.587 -4.105 -14.250 1.00 78.00 118 GLY A N 1
ATOM 963 C CA . GLY A 1 118 ? -4.110 -4.001 -15.639 1.00 78.00 118 GLY A CA 1
ATOM 964 C C . GLY A 1 118 ? -2.653 -3.546 -15.798 1.00 78.00 118 GLY A C 1
ATOM 965 O O . GLY A 1 118 ? -2.228 -3.204 -16.900 1.00 78.00 118 GLY A O 1
ATOM 966 N N . HIS A 1 119 ? -1.874 -3.525 -14.715 1.00 83.44 119 HIS A N 1
ATOM 967 C CA . HIS A 1 119 ? -0.532 -2.959 -14.695 1.00 83.44 119 HIS A CA 1
ATOM 968 C C . HIS A 1 119 ? 0.429 -3.820 -13.877 1.00 83.44 119 HIS A C 1
ATOM 970 O O . HIS A 1 119 ? 0.042 -4.410 -12.879 1.00 83.44 119 HIS A O 1
ATOM 976 N N . HIS A 1 120 ? 1.710 -3.829 -14.263 1.00 83.75 120 HIS A N 1
ATOM 977 C CA . HIS A 1 120 ? 2.732 -4.531 -13.491 1.00 83.75 120 HIS A CA 1
ATOM 978 C C . HIS A 1 120 ? 2.892 -3.948 -12.092 1.00 83.75 120 HIS A C 1
ATOM 980 O O . HIS A 1 120 ? 2.986 -2.716 -11.927 1.00 83.75 120 HIS A O 1
ATOM 986 N N . ASP A 1 121 ? 3.018 -4.874 -11.148 1.00 86.75 121 ASP A N 1
ATOM 987 C CA . ASP A 1 121 ? 3.293 -4.614 -9.749 1.00 86.75 121 ASP A CA 1
ATOM 988 C C . ASP A 1 121 ? 4.566 -3.811 -9.569 1.00 86.75 121 ASP A C 1
ATOM 990 O O . ASP A 1 121 ? 5.530 -3.897 -10.342 1.00 86.75 121 ASP A O 1
ATOM 994 N N . TYR A 1 122 ? 4.553 -3.000 -8.523 1.00 87.81 122 TYR A N 1
ATOM 995 C CA . TYR A 1 122 ? 5.650 -2.125 -8.209 1.00 87.81 122 TYR A CA 1
ATOM 996 C C . TYR A 1 122 ? 6.375 -2.611 -6.962 1.00 87.81 122 TYR A C 1
ATOM 998 O O . TYR A 1 122 ? 5.928 -2.376 -5.844 1.00 87.81 122 TYR A O 1
ATOM 1006 N N . GLU A 1 123 ? 7.499 -3.293 -7.173 1.00 90.56 123 GLU A N 1
ATOM 1007 C CA . GLU A 1 123 ? 8.402 -3.701 -6.100 1.00 90.56 123 GLU A CA 1
ATOM 1008 C C . GLU A 1 123 ? 9.286 -2.529 -5.667 1.00 90.56 123 GLU A C 1
ATOM 1010 O O . GLU A 1 123 ? 10.050 -1.963 -6.462 1.00 90.56 123 GLU A O 1
ATOM 1015 N N . LEU A 1 124 ? 9.181 -2.172 -4.390 1.00 90.81 124 LEU A N 1
ATOM 1016 C CA . LEU A 1 124 ? 9.836 -1.021 -3.793 1.00 90.81 124 LEU A CA 1
ATOM 1017 C C . LEU A 1 124 ? 10.545 -1.411 -2.498 1.00 90.81 124 LEU A C 1
ATOM 1019 O O . LEU A 1 124 ? 10.135 -2.316 -1.775 1.00 90.81 124 LEU A O 1
ATOM 1023 N N . GLU A 1 125 ? 11.609 -0.686 -2.191 1.00 91.19 125 GLU A N 1
ATOM 1024 C CA . GLU A 1 125 ? 12.322 -0.777 -0.927 1.00 91.19 125 GLU A CA 1
ATOM 1025 C C . GLU A 1 125 ? 12.400 0.606 -0.286 1.00 91.19 125 GLU A C 1
ATOM 1027 O O . GLU A 1 125 ? 12.873 1.570 -0.897 1.00 91.19 125 GLU A O 1
ATOM 1032 N N . ALA A 1 126 ? 11.891 0.710 0.938 1.00 91.69 126 ALA A N 1
ATOM 1033 C CA . ALA A 1 126 ? 11.926 1.937 1.717 1.00 91.69 126 ALA A CA 1
ATOM 1034 C C . ALA A 1 126 ? 13.335 2.216 2.262 1.00 91.69 126 ALA A C 1
ATOM 1036 O O . ALA A 1 126 ? 14.108 1.294 2.520 1.00 91.69 126 ALA A O 1
ATOM 1037 N N . MET A 1 127 ? 13.648 3.492 2.498 1.00 89.00 127 MET A N 1
ATOM 1038 C CA . MET A 1 127 ? 14.902 3.893 3.156 1.00 89.00 127 MET A CA 1
ATOM 1039 C C . MET A 1 127 ? 14.931 3.525 4.644 1.00 89.00 127 MET A C 1
ATOM 1041 O O . MET A 1 127 ? 16.005 3.341 5.212 1.00 89.00 127 MET A O 1
ATOM 1045 N N . SER A 1 128 ? 13.760 3.420 5.274 1.00 88.31 128 SER A N 1
ATOM 1046 C CA . SER A 1 128 ? 13.600 3.064 6.679 1.00 88.31 128 SER A CA 1
ATOM 1047 C C . SER A 1 128 ? 12.371 2.173 6.880 1.00 88.31 128 SER A C 1
ATOM 1049 O O . SER A 1 128 ? 11.438 2.171 6.071 1.00 88.31 128 SER A O 1
ATOM 1051 N N . LEU A 1 129 ? 12.355 1.406 7.975 1.00 85.50 129 LEU A N 1
ATOM 1052 C CA . LEU A 1 129 ? 11.174 0.625 8.361 1.00 85.50 129 LEU A CA 1
ATOM 1053 C C . LEU A 1 129 ? 9.990 1.530 8.724 1.00 85.50 129 LEU A C 1
ATOM 1055 O O . LEU A 1 129 ? 8.846 1.164 8.479 1.00 85.50 129 LEU A O 1
ATOM 1059 N N . GLU A 1 130 ? 10.248 2.715 9.276 1.00 87.25 130 GLU A N 1
ATOM 1060 C CA . GLU A 1 130 ? 9.197 3.679 9.596 1.00 87.25 130 GLU A CA 1
ATOM 1061 C C . GLU A 1 130 ? 8.516 4.203 8.326 1.00 87.25 130 GLU A C 1
ATOM 1063 O O . GLU A 1 130 ? 7.289 4.158 8.227 1.00 87.25 130 GLU A O 1
ATOM 1068 N N . ASP A 1 131 ? 9.301 4.609 7.323 1.00 88.69 131 ASP A N 1
ATOM 1069 C CA . ASP A 1 131 ? 8.768 5.067 6.037 1.00 88.69 131 ASP A CA 1
ATOM 1070 C C . ASP A 1 131 ? 7.988 3.958 5.339 1.00 88.69 131 ASP A C 1
ATOM 1072 O O . ASP A 1 131 ? 6.936 4.216 4.761 1.00 88.69 131 ASP A O 1
ATOM 1076 N N . LYS A 1 132 ? 8.468 2.710 5.421 1.00 89.19 132 LYS A N 1
ATOM 1077 C CA . LYS A 1 132 ? 7.732 1.546 4.921 1.00 89.19 132 LYS A CA 1
ATOM 1078 C C . LYS A 1 132 ? 6.345 1.457 5.549 1.00 89.19 132 LYS A C 1
ATOM 1080 O O . LYS A 1 132 ? 5.365 1.342 4.818 1.00 89.19 132 LYS A O 1
ATOM 1085 N N . HIS A 1 133 ? 6.251 1.514 6.876 1.00 86.00 133 HIS A N 1
ATOM 1086 C CA . HIS A 1 133 ? 4.960 1.424 7.553 1.00 86.00 133 HIS A CA 1
ATOM 1087 C C . HIS A 1 133 ? 4.044 2.589 7.177 1.00 86.00 133 HIS A C 1
ATOM 1089 O O . HIS A 1 133 ? 2.880 2.350 6.862 1.00 86.00 133 HIS A O 1
ATOM 1095 N N . LYS A 1 134 ? 4.567 3.822 7.122 1.00 88.94 134 LYS A N 1
ATOM 1096 C CA . LYS A 1 134 ? 3.797 4.995 6.678 1.00 88.94 134 LYS A CA 1
ATOM 1097 C C . LYS A 1 134 ? 3.292 4.825 5.247 1.00 88.94 134 LYS A C 1
ATOM 1099 O O . LYS A 1 134 ? 2.109 5.012 4.991 1.00 88.94 134 LYS A O 1
ATOM 1104 N N . MET A 1 135 ? 4.149 4.400 4.319 1.00 88.56 135 MET A N 1
ATOM 1105 C CA . MET A 1 135 ? 3.753 4.139 2.932 1.00 88.56 135 MET A CA 1
ATOM 1106 C C . MET A 1 135 ? 2.666 3.065 2.840 1.00 88.56 135 MET A C 1
ATOM 1108 O O . MET A 1 135 ? 1.663 3.284 2.168 1.00 88.56 135 MET A O 1
ATOM 1112 N N . ILE A 1 136 ? 2.821 1.938 3.541 1.00 86.94 136 ILE A N 1
ATOM 1113 C CA . ILE A 1 136 ? 1.816 0.865 3.566 1.00 86.94 136 ILE A CA 1
ATOM 1114 C C . ILE A 1 136 ? 0.489 1.375 4.143 1.00 86.94 136 ILE A C 1
ATOM 1116 O O . ILE A 1 136 ? -0.564 1.109 3.572 1.00 86.94 136 ILE A O 1
ATOM 1120 N N . GLN A 1 137 ? 0.516 2.147 5.233 1.00 86.62 137 GLN A N 1
ATOM 1121 C CA . GLN A 1 137 ? -0.686 2.745 5.824 1.00 86.62 137 GLN A CA 1
ATOM 1122 C C . GLN A 1 137 ? -1.399 3.687 4.848 1.00 86.62 137 GLN A C 1
ATOM 1124 O O . GLN A 1 137 ? -2.615 3.584 4.676 1.00 86.62 137 GLN A O 1
ATOM 1129 N N . LEU A 1 138 ? -0.656 4.560 4.162 1.00 89.69 138 LEU A N 1
ATOM 1130 C CA . LEU A 1 138 ? -1.213 5.472 3.161 1.00 89.69 138 LEU A CA 1
ATOM 1131 C C . LEU A 1 138 ? -1.816 4.709 1.976 1.00 89.69 138 LEU A C 1
ATOM 1133 O O . LEU A 1 138 ? -2.912 5.037 1.529 1.00 89.69 138 LEU A O 1
ATOM 1137 N N . VAL A 1 139 ? -1.148 3.659 1.493 1.00 88.81 139 VAL A N 1
ATOM 1138 C CA . VAL A 1 139 ? -1.663 2.820 0.401 1.00 88.81 139 VAL A CA 1
ATOM 1139 C C . VAL A 1 139 ? -2.900 2.033 0.840 1.00 88.81 139 VAL A C 1
ATOM 1141 O O . VAL A 1 139 ? -3.875 1.977 0.097 1.00 88.81 139 VAL A O 1
ATOM 1144 N N . ASN A 1 140 ? -2.930 1.499 2.060 1.00 84.88 140 ASN A N 1
A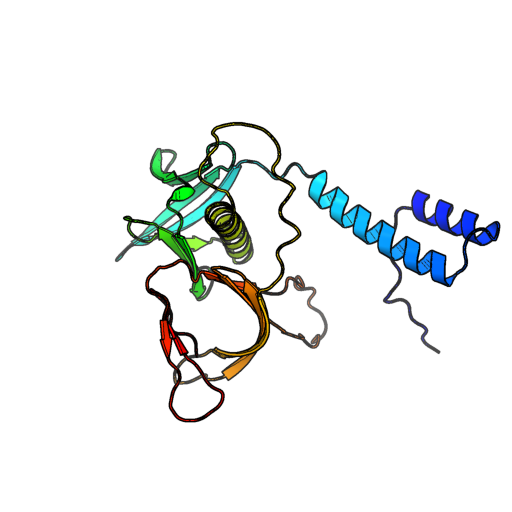TOM 1145 C CA . ASN A 1 140 ? -4.119 0.841 2.605 1.00 84.88 140 ASN A CA 1
ATOM 1146 C C . ASN A 1 140 ? -5.298 1.809 2.741 1.00 84.88 140 ASN A C 1
ATOM 1148 O O . ASN A 1 140 ? -6.423 1.433 2.424 1.00 84.88 140 ASN A O 1
ATOM 1152 N N . ARG A 1 141 ? -5.053 3.068 3.127 1.00 85.62 141 ARG A N 1
ATOM 1153 C CA . ARG A 1 141 ? -6.080 4.122 3.128 1.00 85.62 141 ARG A CA 1
ATOM 1154 C C . ARG A 1 141 ? -6.646 4.359 1.727 1.00 85.62 141 ARG A C 1
ATOM 1156 O O . ARG A 1 141 ? -7.854 4.526 1.583 1.00 85.62 141 ARG A O 1
ATOM 1163 N N . ILE A 1 142 ? -5.794 4.339 0.701 1.00 86.44 142 ILE A N 1
ATOM 1164 C CA . ILE A 1 142 ? -6.218 4.449 -0.701 1.00 86.44 142 ILE A CA 1
ATOM 1165 C C . ILE A 1 142 ? -7.080 3.250 -1.106 1.00 86.44 142 ILE A C 1
ATOM 1167 O O . ILE A 1 142 ? -8.160 3.441 -1.657 1.00 86.44 142 ILE A O 1
ATOM 1171 N N . ILE A 1 143 ? -6.636 2.026 -0.807 1.00 84.94 143 ILE A N 1
ATOM 1172 C CA . ILE A 1 143 ? -7.370 0.799 -1.149 1.00 84.94 143 ILE A CA 1
ATOM 1173 C C . ILE A 1 143 ? -8.728 0.767 -0.443 1.00 84.94 143 ILE A C 1
ATOM 1175 O O . ILE A 1 143 ? -9.742 0.506 -1.085 1.00 84.94 143 ILE A O 1
ATOM 1179 N N . TYR A 1 144 ? -8.770 1.112 0.845 1.00 81.31 144 TYR A N 1
ATOM 1180 C CA . TYR A 1 144 ? -10.016 1.255 1.596 1.00 81.31 144 TYR A CA 1
ATOM 1181 C C . TYR A 1 144 ? -10.945 2.275 0.926 1.00 81.31 144 TYR A C 1
ATOM 1183 O O . TYR A 1 144 ? -12.115 1.989 0.678 1.00 81.31 144 TYR A O 1
ATOM 1191 N N . GLY A 1 145 ? -10.406 3.439 0.550 1.00 78.94 145 GLY A N 1
ATOM 1192 C CA . GLY A 1 145 ? -11.125 4.433 -0.240 1.00 78.94 145 GLY A CA 1
ATOM 1193 C C . GLY A 1 145 ? -11.697 3.846 -1.531 1.00 78.94 145 GLY A C 1
ATOM 1194 O O . GLY A 1 145 ? -12.863 4.062 -1.815 1.00 78.94 145 GLY A O 1
ATOM 1195 N N . ASN A 1 146 ? -10.942 3.043 -2.274 1.00 80.50 146 ASN A N 1
ATOM 1196 C CA . ASN A 1 146 ? -11.417 2.436 -3.520 1.00 80.50 146 ASN A CA 1
ATOM 1197 C C . ASN A 1 146 ? -12.500 1.362 -3.328 1.00 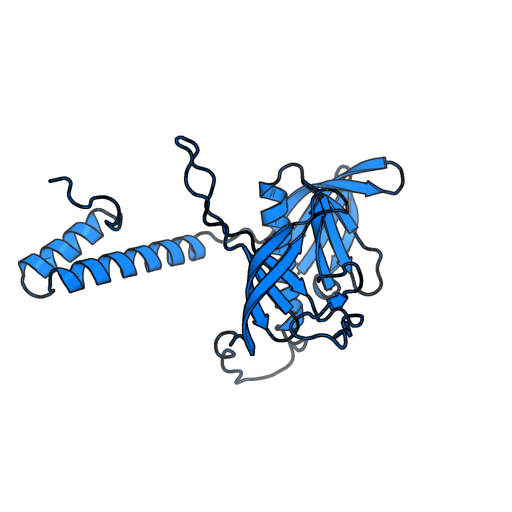80.50 146 ASN A C 1
ATOM 1199 O O . ASN A 1 146 ? -13.298 1.151 -4.237 1.00 80.50 146 ASN A O 1
ATOM 1203 N N . ILE A 1 147 ? -12.490 0.639 -2.204 1.00 73.38 147 ILE A N 1
ATOM 1204 C CA . ILE A 1 147 ? -13.467 -0.425 -1.916 1.00 73.38 147 ILE A CA 1
ATOM 1205 C C . ILE A 1 147 ? -14.794 0.176 -1.442 1.00 73.38 147 ILE A C 1
ATOM 1207 O O . ILE A 1 147 ? -15.853 -0.314 -1.826 1.00 73.38 147 ILE A O 1
ATOM 1211 N N . TYR A 1 148 ? -14.738 1.224 -0.614 1.00 66.12 148 TYR A N 1
ATOM 1212 C CA . TYR A 1 148 ? -15.918 1.777 0.059 1.00 66.12 148 TYR A CA 1
ATOM 1213 C C . TYR A 1 148 ? -16.388 3.133 -0.488 1.00 66.12 148 TYR A C 1
ATOM 1215 O O . TYR A 1 148 ? -17.493 3.559 -0.160 1.00 66.12 148 TYR A O 1
ATOM 1223 N N . SER A 1 149 ? -15.596 3.818 -1.321 1.00 60.53 149 SER A N 1
ATOM 1224 C CA . SER A 1 149 ? -16.040 5.036 -2.016 1.00 60.53 149 SER A CA 1
ATOM 1225 C C . SER A 1 149 ? -16.614 4.652 -3.378 1.00 60.53 149 SER A C 1
ATOM 1227 O O . SER A 1 149 ? -15.900 4.186 -4.263 1.00 60.53 149 SER A O 1
ATOM 1229 N N . ASP A 1 150 ? -17.923 4.832 -3.515 1.00 45.59 150 ASP A N 1
ATOM 1230 C CA . ASP A 1 150 ? -18.706 4.547 -4.719 1.00 45.59 150 ASP A CA 1
ATOM 1231 C C . ASP A 1 150 ? -18.208 5.388 -5.926 1.00 45.59 150 ASP A C 1
ATOM 1233 O O . ASP A 1 150 ? -17.888 6.566 -5.740 1.00 45.59 150 ASP A O 1
ATOM 1237 N N . PRO A 1 151 ? -18.155 4.867 -7.172 1.00 45.84 151 PRO A N 1
ATOM 1238 C CA . PRO A 1 151 ? -17.696 5.622 -8.345 1.00 45.84 151 PRO A CA 1
ATOM 1239 C C . PRO A 1 151 ? -18.655 6.718 -8.844 1.00 45.84 151 PRO A C 1
ATOM 1241 O O . PRO A 1 151 ? -18.405 7.290 -9.904 1.00 45.84 151 PRO A O 1
ATOM 1244 N N . GLN A 1 152 ? -19.754 7.011 -8.146 1.00 41.19 152 GLN A N 1
ATOM 1245 C CA . GLN A 1 152 ? -20.730 8.019 -8.566 1.00 41.19 152 GLN A CA 1
ATOM 1246 C C . GLN A 1 152 ? -20.639 9.298 -7.726 1.00 41.19 152 GLN A C 1
ATOM 1248 O O . GLN A 1 152 ? -21.445 9.547 -6.834 1.00 41.19 152 GLN A O 1
ATOM 1253 N N . GLU A 1 153 ? -19.714 10.184 -8.093 1.00 44.22 153 GLU A N 1
ATOM 1254 C CA . GLU A 1 153 ? -19.993 11.620 -7.998 1.00 44.22 153 GLU A CA 1
ATOM 1255 C C . GLU A 1 153 ? -20.999 11.961 -9.109 1.00 44.22 153 GLU A C 1
ATOM 1257 O O . GLU A 1 153 ? -20.638 12.327 -10.226 1.00 44.22 153 GLU A O 1
ATOM 1262 N N . GLY A 1 154 ? -22.284 11.739 -8.831 1.00 34.19 154 GLY A N 1
ATOM 1263 C CA . GLY A 1 154 ? -23.356 11.972 -9.789 1.00 34.19 154 GLY A CA 1
ATOM 1264 C C . GLY A 1 154 ? -24.738 11.869 -9.155 1.00 34.19 154 GLY A C 1
ATOM 1265 O O . GLY A 1 154 ? -25.351 10.812 -9.196 1.00 34.19 154 GLY A O 1
ATOM 1266 N N . ASN A 1 155 ? -25.221 13.014 -8.672 1.00 29.11 155 ASN A N 1
ATOM 1267 C CA . ASN A 1 155 ? -26.586 13.343 -8.243 1.00 29.11 155 ASN A CA 1
ATOM 1268 C C . ASN A 1 155 ? -27.086 12.950 -6.838 1.00 29.11 155 ASN A C 1
ATOM 1270 O O . ASN A 1 155 ? -27.228 11.787 -6.485 1.00 29.11 155 ASN A O 1
ATOM 1274 N N . ALA A 1 156 ? -27.492 14.030 -6.157 1.00 34.03 156 ALA A N 1
ATOM 1275 C CA . ALA A 1 156 ? -28.643 14.211 -5.276 1.00 34.03 156 ALA A CA 1
ATOM 1276 C C . ALA A 1 156 ? -28.742 13.381 -3.984 1.00 34.03 156 ALA A C 1
ATOM 1278 O O . ALA A 1 156 ? -29.028 12.193 -3.986 1.00 34.03 156 ALA A O 1
ATOM 1279 N N . GLU A 1 157 ? -28.582 14.125 -2.884 1.00 42.44 157 GLU A N 1
ATOM 1280 C CA . GLU A 1 157 ? -29.412 14.118 -1.674 1.00 42.44 157 GLU A CA 1
ATOM 1281 C C . GLU A 1 157 ? -29.724 12.769 -1.003 1.00 42.44 157 GLU A C 1
ATOM 1283 O O . GLU A 1 157 ? -30.428 11.904 -1.512 1.00 42.44 157 GLU A O 1
ATOM 1288 N N . THR A 1 158 ? -29.337 12.694 0.276 1.00 38.97 158 THR A N 1
ATOM 1289 C CA . THR A 1 158 ? -29.650 11.626 1.242 1.00 38.97 158 THR A CA 1
ATOM 1290 C C . THR A 1 158 ? -28.810 10.357 1.101 1.00 38.97 158 THR A C 1
ATOM 1292 O O . THR A 1 158 ? -29.297 9.278 0.783 1.00 38.97 158 THR A O 1
ATOM 1295 N N . ARG A 1 159 ? -27.526 10.445 1.459 1.00 30.39 159 ARG A N 1
ATOM 1296 C CA . ARG A 1 159 ? -26.795 9.264 1.933 1.00 30.39 159 ARG A CA 1
ATOM 1297 C C . ARG A 1 159 ? -26.369 9.508 3.368 1.00 30.39 159 ARG A C 1
ATOM 1299 O O . ARG A 1 159 ? -25.429 10.248 3.641 1.00 30.39 159 ARG A O 1
ATOM 1306 N N . GLN A 1 160 ? -27.140 8.910 4.274 1.00 32.53 160 GLN A N 1
ATOM 1307 C CA . GLN A 1 160 ? -26.730 8.672 5.647 1.00 32.53 160 GLN A CA 1
ATOM 1308 C C . GLN A 1 160 ? -25.307 8.113 5.615 1.00 32.53 160 GLN A C 1
ATOM 1310 O O . GLN A 1 160 ? -25.007 7.184 4.865 1.00 32.53 160 GLN A O 1
ATOM 1315 N N . GLN A 1 161 ? -24.433 8.750 6.384 1.00 31.61 161 GLN A N 1
ATOM 1316 C CA . GLN A 1 161 ? -23.109 8.258 6.728 1.00 31.61 161 GLN A CA 1
ATOM 1317 C C . GLN A 1 161 ? -23.215 6.747 7.002 1.00 31.61 161 GLN A C 1
ATOM 1319 O O . GLN A 1 161 ? -23.969 6.386 7.907 1.00 31.61 161 GLN A O 1
ATOM 1324 N N . PRO A 1 162 ? -22.562 5.862 6.219 1.00 38.34 162 PRO A N 1
ATOM 1325 C CA . PRO A 1 162 ? -22.653 4.434 6.472 1.00 38.34 162 PRO A CA 1
ATOM 1326 C C . PRO A 1 162 ? -22.173 4.191 7.894 1.00 38.34 162 PRO A C 1
ATOM 1328 O O . PRO A 1 162 ? -21.063 4.593 8.257 1.00 38.34 162 PRO A O 1
ATOM 1331 N N . GLU A 1 163 ? -23.063 3.619 8.700 1.00 37.94 163 GLU A N 1
ATOM 1332 C CA . GLU A 1 163 ? -22.798 3.245 10.077 1.00 37.94 163 GLU A CA 1
ATOM 1333 C C . GLU A 1 163 ? -21.452 2.525 10.154 1.00 37.94 163 GLU A C 1
ATOM 1335 O O . GLU A 1 163 ? -21.123 1.696 9.302 1.00 37.94 163 GLU A O 1
ATOM 1340 N N . ALA A 1 164 ? -20.657 2.924 11.145 1.00 40.50 164 ALA A N 1
ATOM 1341 C CA . ALA A 1 164 ? -19.287 2.494 11.357 1.00 40.50 164 ALA A CA 1
ATOM 1342 C C . ALA A 1 164 ? -19.074 1.023 10.983 1.00 40.50 164 ALA A C 1
ATOM 1344 O O . ALA A 1 164 ? -19.710 0.146 11.558 1.00 40.50 164 ALA A O 1
ATOM 1345 N N . SER A 1 165 ? -18.171 0.803 10.026 1.00 52.25 165 SER A N 1
ATOM 1346 C CA . SER A 1 165 ? -17.565 -0.454 9.589 1.00 52.25 165 SER A CA 1
ATOM 1347 C C . SER A 1 165 ? -17.744 -1.617 10.574 1.00 52.25 165 SER A C 1
ATOM 1349 O O . SER A 1 165 ? -16.839 -1.919 11.351 1.00 52.25 165 SER A O 1
ATOM 1351 N N . GLN A 1 166 ? -18.897 -2.290 10.540 1.00 58.31 166 GLN A N 1
ATOM 1352 C CA . GLN A 1 166 ? -19.115 -3.476 11.360 1.00 58.31 166 GLN A CA 1
ATOM 1353 C C . GLN A 1 166 ? -18.245 -4.592 10.777 1.00 58.31 166 GLN A C 1
ATOM 1355 O O . GLN A 1 166 ? -18.345 -4.941 9.596 1.00 58.31 166 GLN A O 1
ATOM 1360 N N . SER A 1 167 ? -17.312 -5.100 11.575 1.00 62.22 167 SER A N 1
ATOM 1361 C CA . SER A 1 167 ? -16.558 -6.305 11.251 1.00 62.22 167 SER A CA 1
ATOM 1362 C C . SER A 1 167 ? -17.555 -7.449 11.030 1.00 62.22 167 SER A C 1
ATOM 1364 O O . SER A 1 167 ? -18.412 -7.725 11.864 1.00 62.22 167 SER A O 1
ATOM 1366 N N . LEU A 1 168 ? -17.473 -8.112 9.872 1.00 75.38 168 LEU A N 1
ATOM 1367 C CA . LEU A 1 168 ? -18.308 -9.279 9.554 1.00 75.38 168 LEU A CA 1
ATOM 1368 C C . LEU A 1 168 ? -18.062 -10.399 10.560 1.00 75.38 168 LEU A C 1
ATOM 1370 O O . LEU A 1 168 ? -18.953 -11.185 10.883 1.00 75.38 168 LEU A O 1
ATOM 1374 N N . ARG A 1 169 ? -16.809 -10.503 11.003 1.00 76.69 169 ARG A N 1
ATOM 1375 C CA . ARG A 1 169 ? -16.393 -11.459 12.010 1.00 76.69 169 ARG A CA 1
ATOM 1376 C C . ARG A 1 169 ? -15.101 -11.000 12.655 1.00 76.69 169 ARG A C 1
ATOM 1378 O O . ARG A 1 169 ? -14.170 -10.592 11.964 1.00 76.69 169 ARG A O 1
ATOM 1385 N N . GLU A 1 170 ? -15.036 -11.151 13.964 1.00 83.62 170 GLU A N 1
ATOM 1386 C CA . GLU A 1 170 ? -13.812 -10.984 14.735 1.00 83.62 170 GLU A CA 1
ATOM 1387 C C . GLU A 1 170 ? -13.427 -12.324 15.345 1.00 83.62 170 GLU A C 1
ATOM 1389 O O . GLU A 1 170 ? -14.280 -13.170 15.628 1.00 83.62 170 GLU A O 1
ATOM 1394 N N . GLY A 1 171 ? -12.134 -12.552 15.513 1.00 82.75 171 GLY A N 1
ATOM 1395 C CA . GLY A 1 171 ? -11.656 -13.784 16.108 1.00 82.75 171 GLY A CA 1
ATOM 1396 C C . GLY A 1 171 ? -10.152 -13.807 16.263 1.00 82.75 171 GLY A C 1
ATOM 1397 O O . GLY A 1 171 ? -9.454 -12.834 15.999 1.00 82.75 171 GLY A O 1
ATOM 1398 N N . VAL A 1 172 ? -9.644 -14.954 16.690 1.00 83.94 172 VAL A N 1
ATOM 1399 C CA . VAL A 1 172 ? -8.209 -15.185 16.806 1.00 83.94 172 VAL A CA 1
ATOM 1400 C C . VAL A 1 172 ? -7.831 -16.280 15.827 1.00 83.94 172 VAL A C 1
ATOM 1402 O O . VAL A 1 172 ? -8.414 -17.361 15.864 1.00 83.94 172 VAL A O 1
ATOM 1405 N N . LEU A 1 173 ? -6.832 -16.008 14.992 1.00 84.44 173 LEU A N 1
ATOM 1406 C CA . LEU A 1 173 ? -6.223 -17.008 14.124 1.00 84.44 173 LEU A CA 1
ATOM 1407 C C . LEU A 1 173 ? -4.746 -17.173 14.467 1.00 84.44 173 LEU A C 1
ATOM 1409 O O . LEU A 1 173 ? 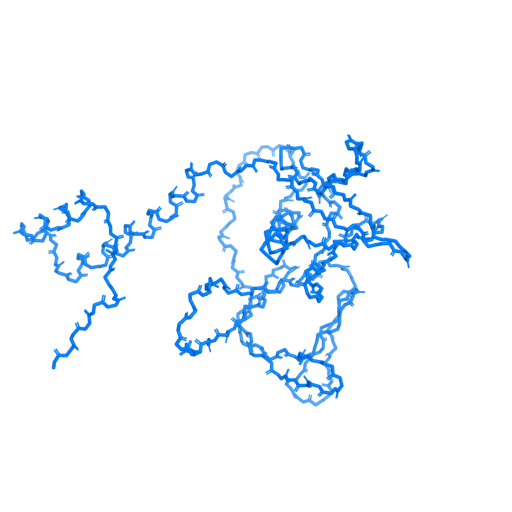-4.068 -16.245 14.921 1.00 84.44 173 LEU A O 1
ATOM 1413 N N . LEU A 1 174 ? -4.250 -18.383 14.249 1.00 81.38 174 LEU A N 1
ATOM 1414 C CA . LEU A 1 174 ? -2.827 -18.673 14.239 1.00 81.38 174 LEU A CA 1
ATOM 1415 C C . LEU A 1 174 ? -2.390 -18.629 12.783 1.00 81.38 174 LEU A C 1
ATOM 1417 O O . LEU A 1 174 ? -2.907 -19.389 11.977 1.00 81.38 174 LEU A O 1
ATOM 1421 N N . LEU A 1 175 ? -1.469 -17.729 12.458 1.00 82.19 175 LEU A N 1
ATOM 1422 C CA . LEU A 1 175 ? -0.901 -17.636 11.122 1.00 82.19 175 LEU A CA 1
ATOM 1423 C C . LEU A 1 175 ? 0.453 -18.339 11.105 1.00 82.19 175 LEU A C 1
ATOM 1425 O O . LEU A 1 175 ? 1.330 -18.052 11.934 1.00 82.19 175 LEU A O 1
ATOM 1429 N N . HIS A 1 176 ? 0.628 -19.227 10.139 1.00 79.12 176 HIS A N 1
ATOM 1430 C CA . HIS A 1 176 ? 1.877 -19.898 9.854 1.00 79.12 176 HIS A CA 1
ATOM 1431 C C . HIS A 1 176 ? 2.909 -18.878 9.345 1.00 79.12 176 HIS A C 1
ATOM 1433 O O . HIS A 1 176 ? 2.765 -18.282 8.275 1.00 79.12 176 HIS A O 1
ATOM 1439 N N . ARG A 1 177 ? 3.966 -18.632 10.130 1.00 73.00 177 ARG A N 1
ATOM 1440 C CA . ARG A 1 177 ? 5.065 -17.720 9.777 1.00 73.00 177 ARG A CA 1
ATOM 1441 C C . ARG A 1 177 ? 6.407 -18.440 9.914 1.00 73.00 177 ARG A C 1
ATOM 1443 O O . ARG A 1 177 ? 6.663 -19.114 10.906 1.00 73.00 177 ARG A O 1
ATOM 1450 N N . GLY A 1 178 ? 7.294 -18.226 8.945 1.00 63.06 178 GLY A N 1
ATOM 1451 C CA . GLY A 1 178 ? 8.630 -18.830 8.915 1.00 63.06 178 GLY A CA 1
ATOM 1452 C C . GLY A 1 178 ? 8.852 -19.705 7.685 1.00 63.06 178 GLY A C 1
ATOM 1453 O O . GLY A 1 178 ? 7.905 -20.075 6.998 1.00 63.06 178 GLY A O 1
ATOM 1454 N N . GLY A 1 179 ? 10.119 -19.981 7.376 1.00 60.56 179 GLY A N 1
ATOM 1455 C CA . GLY A 1 179 ? 10.499 -20.897 6.296 1.00 60.56 179 GLY A CA 1
ATOM 1456 C C . GLY A 1 179 ? 10.687 -22.326 6.806 1.00 60.56 179 GLY A C 1
ATOM 1457 O O . GLY A 1 179 ? 10.519 -22.597 7.993 1.00 60.56 179 GLY A O 1
ATOM 1458 N N . LEU A 1 180 ? 11.132 -23.224 5.923 1.00 56.25 180 LEU A N 1
ATOM 1459 C CA . LEU A 1 180 ? 11.353 -24.651 6.215 1.00 56.25 180 LEU A CA 1
ATOM 1460 C C . LEU A 1 180 ? 12.217 -24.927 7.466 1.00 56.25 180 LEU A C 1
ATOM 1462 O O . LEU A 1 180 ? 12.065 -25.968 8.092 1.00 56.25 180 LEU A O 1
ATOM 1466 N N . ALA A 1 181 ? 13.104 -24.000 7.847 1.00 46.66 181 ALA A N 1
ATOM 1467 C CA . ALA A 1 181 ? 14.012 -24.143 8.989 1.00 46.66 181 ALA A CA 1
ATOM 1468 C C . ALA A 1 181 ? 13.599 -23.350 10.251 1.00 46.66 181 ALA A C 1
ATOM 1470 O O . ALA A 1 181 ? 14.288 -23.417 11.266 1.00 46.66 181 ALA A O 1
ATOM 1471 N N . SER A 1 182 ? 12.518 -22.562 10.209 1.00 56.62 182 SER A N 1
ATOM 1472 C CA . SER A 1 182 ? 12.126 -21.656 11.306 1.00 56.62 182 SER A CA 1
ATOM 1473 C C . SER A 1 182 ? 10.610 -21.473 11.418 1.00 56.62 182 SER A C 1
ATOM 1475 O O . SER A 1 182 ? 10.105 -20.365 11.596 1.00 56.62 182 SER A O 1
ATOM 1477 N N . PHE A 1 183 ? 9.889 -22.585 11.318 1.00 69.31 183 PHE A N 1
ATOM 1478 C CA . PHE A 1 183 ? 8.438 -22.678 11.469 1.00 69.31 183 PHE A CA 1
ATOM 1479 C C . PHE A 1 183 ? 7.957 -22.183 12.845 1.00 69.31 183 PHE A C 1
ATOM 1481 O O . PHE A 1 183 ? 8.443 -22.652 13.879 1.00 69.31 183 PHE A O 1
ATOM 1488 N N . ARG A 1 184 ? 6.983 -21.256 12.866 1.00 76.19 184 ARG A N 1
ATOM 1489 C CA . ARG A 1 184 ? 6.266 -20.827 14.080 1.00 76.19 184 ARG A CA 1
ATOM 1490 C C . ARG A 1 184 ? 4.812 -20.442 13.773 1.00 76.19 184 ARG A C 1
ATOM 1492 O O . ARG A 1 184 ? 4.540 -19.678 12.850 1.00 76.19 184 ARG A O 1
ATOM 1499 N N . TRP A 1 185 ? 3.885 -20.885 14.620 1.00 77.94 185 TRP A N 1
ATOM 1500 C CA . TRP A 1 185 ? 2.520 -20.354 14.658 1.00 77.94 185 TRP A CA 1
ATOM 1501 C C . TRP A 1 185 ? 2.498 -19.049 15.447 1.00 77.94 185 TRP A C 1
ATOM 1503 O O . TRP A 1 185 ? 2.896 -19.014 16.614 1.00 77.94 185 TRP A O 1
ATOM 1513 N N . VAL A 1 186 ? 2.047 -17.967 14.818 1.00 78.62 186 VAL A N 1
ATOM 1514 C CA . VAL A 1 186 ? 1.952 -16.654 15.462 1.00 78.62 186 VAL A CA 1
ATOM 1515 C C . VAL A 1 186 ? 0.484 -16.290 15.629 1.00 78.62 186 VAL A C 1
ATOM 1517 O O . VAL A 1 186 ? -0.296 -16.382 14.687 1.00 78.62 186 VAL A O 1
ATOM 1520 N N . LYS A 1 187 ? 0.106 -15.886 16.843 1.00 82.12 187 LYS A N 1
ATOM 1521 C CA . LYS A 1 187 ? -1.272 -15.534 17.195 1.00 82.12 187 LYS A CA 1
ATOM 1522 C C . LYS A 1 187 ? -1.602 -14.111 16.750 1.00 82.12 187 LYS A C 1
ATOM 1524 O O . LYS A 1 187 ? -0.916 -13.166 17.141 1.00 82.12 187 LYS A O 1
ATOM 1529 N N . TYR A 1 188 ? -2.675 -13.977 15.981 1.00 81.50 188 TYR A N 1
ATOM 1530 C CA . TYR A 1 188 ? -3.217 -12.706 15.521 1.00 81.50 188 TYR A CA 1
ATOM 1531 C C . TYR A 1 188 ? -4.667 -12.566 15.967 1.00 81.50 188 TYR A C 1
ATOM 1533 O O . TYR A 1 188 ? -5.438 -13.525 15.934 1.00 81.50 188 TYR A O 1
ATOM 1541 N N . GLU A 1 189 ? -5.024 -11.358 16.376 1.00 84.25 189 GLU A N 1
ATOM 1542 C CA . GLU A 1 189 ? -6.417 -10.939 16.454 1.00 84.25 189 GLU A CA 1
ATOM 1543 C C . GLU A 1 189 ? -6.843 -10.492 15.061 1.00 84.25 189 GLU A C 1
ATOM 1545 O O . GLU A 1 189 ? -6.102 -9.785 14.380 1.00 84.25 189 GLU A O 1
ATOM 1550 N N . VAL A 1 190 ? -7.979 -10.982 14.589 1.00 83.81 190 VAL A N 1
ATOM 1551 C CA . VAL A 1 190 ? -8.357 -10.888 13.185 1.00 83.81 190 VAL A CA 1
ATOM 1552 C C . VAL A 1 190 ? -9.723 -10.258 13.061 1.00 83.81 190 VAL A C 1
ATOM 1554 O O . VAL A 1 190 ? -10.673 -10.697 13.705 1.00 83.81 190 VAL A O 1
ATOM 1557 N N . GLN A 1 191 ? -9.812 -9.256 12.196 1.00 84.56 191 GLN A N 1
ATOM 1558 C CA . GLN A 1 191 ? -11.052 -8.586 11.842 1.00 84.56 191 GLN A CA 1
ATOM 1559 C C . GLN A 1 191 ? -11.308 -8.797 10.353 1.00 84.56 191 GLN A C 1
ATOM 1561 O O . GLN A 1 191 ? -10.530 -8.367 9.498 1.00 84.56 191 GLN A O 1
ATOM 1566 N N . LEU A 1 192 ? -12.392 -9.503 10.044 1.00 80.75 192 LEU A N 1
ATOM 1567 C CA . LEU A 1 192 ? -12.872 -9.684 8.684 1.00 80.75 192 LEU A CA 1
ATOM 1568 C C . LEU A 1 192 ? -13.843 -8.554 8.352 1.00 80.75 192 LEU A C 1
ATOM 1570 O O . LEU A 1 192 ? -14.876 -8.408 9.002 1.00 80.75 192 LEU A O 1
ATOM 1574 N N . HIS A 1 193 ? -13.547 -7.805 7.299 1.00 80.19 193 HIS A N 1
ATOM 1575 C CA . HIS A 1 193 ? -14.453 -6.824 6.712 1.00 80.19 193 HIS A CA 1
ATOM 1576 C C . HIS A 1 193 ? -14.798 -7.230 5.273 1.00 80.19 193 HIS A C 1
ATOM 1578 O O . HIS A 1 193 ? -14.103 -8.063 4.679 1.00 80.19 193 HIS A O 1
ATOM 1584 N N . PRO A 1 194 ? -15.851 -6.651 4.670 1.00 74.56 194 PRO A N 1
ATOM 1585 C CA . PRO A 1 194 ? -16.162 -6.908 3.269 1.00 74.56 194 PRO A CA 1
ATOM 1586 C C . PRO A 1 194 ? -14.960 -6.545 2.381 1.00 74.56 194 PRO A C 1
ATOM 1588 O O . PRO A 1 194 ? -14.611 -5.374 2.269 1.00 74.56 194 PRO A O 1
ATOM 1591 N N . GLY A 1 195 ? -14.302 -7.545 1.787 1.00 71.19 195 GLY A N 1
ATOM 1592 C CA . GLY A 1 195 ? -13.169 -7.349 0.875 1.00 71.19 195 GLY A CA 1
ATOM 1593 C C . GLY A 1 195 ? -11.779 -7.221 1.515 1.00 71.19 195 GLY A C 1
ATOM 1594 O O . GLY A 1 195 ? -10.815 -7.070 0.769 1.00 71.19 195 GLY A O 1
ATOM 1595 N N . GLN A 1 196 ? -11.631 -7.326 2.841 1.00 80.56 196 GLN A N 1
ATOM 1596 C CA . GLN A 1 196 ? -10.319 -7.280 3.508 1.00 80.56 196 GLN A CA 1
ATOM 1597 C C . GLN A 1 196 ? -10.294 -8.091 4.816 1.00 80.56 196 GLN A C 1
ATOM 1599 O O . GLN A 1 196 ? -11.284 -8.162 5.544 1.00 80.56 196 GLN A O 1
ATOM 1604 N N . LEU A 1 197 ? -9.141 -8.674 5.132 1.00 83.19 197 LEU A N 1
ATOM 1605 C CA . LEU A 1 197 ? -8.855 -9.384 6.374 1.00 83.19 197 LEU A CA 1
ATOM 1606 C C . LEU A 1 197 ? -7.692 -8.692 7.091 1.00 83.19 197 LEU A C 1
ATOM 1608 O O . LEU A 1 197 ? -6.564 -8.696 6.600 1.00 83.19 197 LEU A O 1
ATOM 1612 N N . THR A 1 198 ? -7.950 -8.112 8.257 1.00 83.00 198 THR A N 1
ATOM 1613 C CA . THR A 1 198 ? -6.936 -7.414 9.055 1.00 83.00 198 THR A CA 1
ATOM 1614 C C . THR A 1 198 ? -6.432 -8.329 10.163 1.00 83.00 198 THR A C 1
ATOM 1616 O O . THR A 1 198 ? -7.209 -8.757 11.005 1.00 83.00 198 THR A O 1
ATOM 1619 N N . LEU A 1 199 ? -5.131 -8.610 10.179 1.00 83.12 199 LEU A N 1
ATOM 1620 C CA . LEU A 1 199 ? -4.422 -9.406 11.183 1.00 83.12 199 LEU A CA 1
ATOM 1621 C C . LEU A 1 199 ? -3.617 -8.475 12.093 1.00 83.12 199 LEU A C 1
ATOM 1623 O O . LEU A 1 199 ? -2.605 -7.913 11.680 1.00 83.12 199 LEU A O 1
ATOM 1627 N N . ILE A 1 200 ? -4.024 -8.335 13.345 1.00 81.44 200 ILE A N 1
ATOM 1628 C CA . ILE A 1 200 ? -3.372 -7.507 14.357 1.00 81.44 200 ILE A CA 1
ATOM 1629 C C . ILE A 1 200 ? -2.466 -8.404 15.201 1.00 81.44 200 ILE A C 1
ATOM 1631 O O . ILE A 1 200 ? -2.917 -9.350 15.852 1.00 81.44 200 ILE A O 1
ATOM 1635 N N . SER A 1 201 ? -1.156 -8.148 15.162 1.00 71.81 201 SER A N 1
ATOM 1636 C CA . SER A 1 201 ? -0.182 -8.944 15.912 1.00 71.81 201 SER A CA 1
ATOM 1637 C C . SER A 1 201 ? -0.349 -8.732 17.417 1.00 71.81 201 SER A C 1
ATOM 1639 O O . SER A 1 201 ? 0.027 -7.684 17.943 1.00 71.81 201 SER A O 1
ATOM 1641 N N . LEU A 1 202 ? -0.755 -9.777 18.139 1.00 64.94 202 LEU A N 1
ATOM 1642 C CA . LEU A 1 202 ? -0.754 -9.824 19.604 1.00 64.94 202 LEU A CA 1
ATOM 1643 C C . LEU A 1 202 ? 0.670 -10.074 20.134 1.00 64.94 202 LEU A C 1
ATOM 1645 O O . LEU A 1 202 ? 0.925 -11.024 20.875 1.00 64.94 202 LEU A O 1
ATOM 1649 N N . ARG A 1 203 ? 1.653 -9.253 19.746 1.00 56.03 203 ARG A N 1
ATOM 1650 C CA . ARG A 1 203 ? 2.968 -9.304 20.399 1.00 56.03 203 ARG A CA 1
ATOM 1651 C C . ARG A 1 203 ? 2.852 -8.593 21.739 1.00 56.03 203 ARG A C 1
ATOM 1653 O O . ARG A 1 203 ? 3.140 -7.407 21.848 1.00 56.03 203 ARG A O 1
ATOM 1660 N N . ARG A 1 204 ? 2.479 -9.341 22.778 1.00 42.69 204 ARG A N 1
ATOM 1661 C CA . ARG A 1 204 ? 2.800 -8.957 24.152 1.00 42.69 204 ARG A CA 1
ATOM 1662 C C . ARG A 1 204 ? 4.321 -9.100 24.292 1.00 42.69 204 ARG A C 1
ATOM 1664 O O . ARG A 1 204 ? 4.833 -10.184 24.550 1.00 42.69 204 ARG A O 1
ATOM 1671 N N . ARG A 1 205 ? 5.055 -8.034 23.964 1.00 39.22 205 ARG A N 1
ATOM 1672 C CA . ARG A 1 205 ? 6.492 -7.934 24.232 1.00 39.22 205 ARG A CA 1
ATOM 1673 C C . ARG A 1 205 ? 6.614 -7.792 25.743 1.00 39.22 205 ARG A C 1
ATOM 1675 O O . ARG A 1 205 ? 6.309 -6.727 26.266 1.00 39.22 205 ARG A O 1
ATOM 1682 N N . GLU A 1 206 ? 6.994 -8.859 26.437 1.00 35.59 206 GLU A N 1
ATOM 1683 C CA . GLU A 1 206 ? 7.516 -8.680 27.790 1.00 35.59 206 GLU A CA 1
ATOM 1684 C C . GLU A 1 206 ? 8.745 -7.766 27.692 1.00 35.59 206 GLU A C 1
ATOM 1686 O O . GLU A 1 206 ? 9.598 -7.988 26.819 1.00 35.59 206 GLU A O 1
ATOM 1691 N N . PRO A 1 207 ? 8.808 -6.682 28.478 1.00 35.75 207 PRO A N 1
ATOM 1692 C CA . PRO A 1 207 ? 9.928 -5.766 28.418 1.00 35.75 207 PRO A CA 1
ATOM 1693 C C . PRO A 1 207 ? 11.147 -6.448 29.044 1.00 35.75 207 PRO A C 1
ATOM 1695 O O . PRO A 1 207 ? 11.247 -6.573 30.258 1.00 35.75 207 PRO A O 1
ATOM 1698 N N . ALA A 1 208 ? 12.097 -6.868 28.208 1.00 37.28 208 ALA A N 1
ATOM 1699 C CA . ALA A 1 208 ? 13.487 -6.868 28.637 1.00 37.28 208 ALA A CA 1
ATOM 1700 C C . ALA A 1 208 ? 13.893 -5.397 28.797 1.00 37.28 208 ALA A C 1
ATOM 1702 O O . ALA A 1 208 ? 13.662 -4.587 27.894 1.00 37.28 208 ALA A O 1
ATOM 1703 N N . GLU A 1 209 ? 14.394 -5.070 29.981 1.00 38.56 209 GLU A N 1
ATOM 1704 C CA . GLU A 1 209 ? 14.703 -3.724 30.451 1.00 38.56 209 GLU A CA 1
ATOM 1705 C C . GLU A 1 209 ? 15.409 -2.855 29.393 1.00 38.56 209 GLU A C 1
ATOM 1707 O O . GLU A 1 209 ? 16.383 -3.268 28.766 1.00 38.56 209 GLU A O 1
ATOM 1712 N N . GLY A 1 210 ? 14.929 -1.617 29.229 1.00 40.84 210 GLY A N 1
ATOM 1713 C CA . GLY A 1 210 ? 15.756 -0.521 28.714 1.00 40.84 210 GLY A CA 1
ATOM 1714 C C . GLY A 1 210 ? 15.571 -0.056 27.265 1.00 40.84 210 GLY A C 1
ATOM 1715 O O . GLY A 1 210 ? 16.304 0.837 26.854 1.00 40.84 210 GLY A O 1
ATOM 1716 N N . GLU A 1 211 ? 14.604 -0.550 26.484 1.00 30.53 211 GLU A N 1
ATOM 1717 C CA . GLU A 1 211 ? 14.342 0.004 25.140 1.00 30.53 211 GLU A CA 1
ATOM 1718 C C . GLU A 1 211 ? 12.875 0.404 24.921 1.00 30.53 211 GLU A C 1
ATOM 1720 O O . GLU A 1 211 ? 12.012 -0.425 24.612 1.00 30.53 211 GLU A O 1
ATOM 1725 N N . VAL A 1 212 ? 12.612 1.714 24.975 1.00 39.38 212 VAL A N 1
ATOM 1726 C CA . VAL A 1 212 ? 11.376 2.338 24.481 1.00 39.38 212 VAL A CA 1
ATOM 1727 C C . VAL A 1 212 ? 11.349 2.209 22.955 1.00 39.38 212 VAL A C 1
ATOM 1729 O O . VAL A 1 212 ? 11.835 3.073 22.229 1.00 39.38 212 VAL A O 1
ATOM 1732 N N . ARG A 1 213 ? 10.804 1.102 22.439 1.00 34.19 213 ARG A N 1
ATOM 1733 C CA . ARG A 1 213 ? 10.446 0.980 21.018 1.00 34.19 213 ARG A CA 1
ATOM 1734 C C . ARG A 1 213 ? 8.935 1.090 20.873 1.00 34.19 213 ARG A C 1
ATOM 1736 O O . ARG A 1 213 ? 8.203 0.297 21.453 1.00 34.19 213 ARG A O 1
ATOM 1743 N N . SER A 1 214 ? 8.535 2.086 20.086 1.00 34.19 214 SER A N 1
ATOM 1744 C CA . SER A 1 214 ? 7.182 2.404 19.623 1.00 34.19 214 SER A CA 1
ATOM 1745 C C . SER A 1 214 ? 6.222 1.204 19.595 1.00 34.19 214 SER A C 1
ATOM 1747 O O . SER A 1 214 ? 6.399 0.257 18.826 1.00 34.19 214 SER A O 1
ATOM 1749 N N . THR A 1 215 ? 5.195 1.268 20.441 1.00 37.78 215 THR A N 1
ATOM 1750 C CA . THR A 1 215 ? 4.137 0.267 20.635 1.00 37.78 215 THR A CA 1
ATOM 1751 C C . THR A 1 215 ? 3.045 0.393 19.566 1.00 37.78 215 THR A C 1
ATOM 1753 O O . THR A 1 215 ? 1.863 0.480 19.886 1.00 37.78 215 THR A O 1
ATOM 1756 N N . VAL A 1 216 ? 3.410 0.452 18.284 1.00 42.72 216 VAL A N 1
ATOM 1757 C CA . VAL A 1 216 ? 2.405 0.375 17.212 1.00 42.72 216 VAL A CA 1
ATOM 1758 C C . VAL A 1 216 ? 2.133 -1.107 16.946 1.00 42.72 216 VAL A C 1
ATOM 1760 O O . VAL A 1 216 ? 3.064 -1.823 16.562 1.00 42.72 216 VAL A O 1
ATOM 1763 N N . PRO A 1 217 ? 0.904 -1.612 17.162 1.00 51.19 217 PRO A N 1
ATOM 1764 C CA . PRO A 1 217 ? 0.575 -2.974 16.776 1.00 51.19 217 PRO A CA 1
ATOM 1765 C C . PRO A 1 217 ? 0.771 -3.105 15.264 1.00 51.19 217 PRO A C 1
ATOM 1767 O O . PRO A 1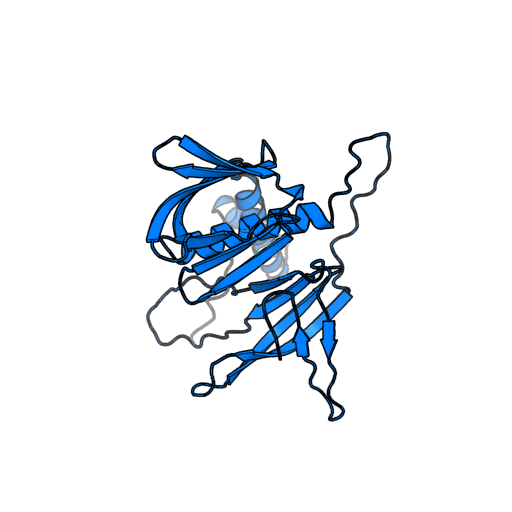 217 ? 0.132 -2.409 14.478 1.00 51.19 217 PRO A O 1
ATOM 1770 N N . MET A 1 218 ? 1.691 -3.979 14.851 1.00 57.66 218 MET A N 1
ATOM 1771 C CA . MET A 1 218 ? 1.846 -4.338 13.444 1.00 57.66 218 MET A CA 1
ATOM 1772 C C . MET A 1 218 ? 0.554 -5.017 12.987 1.00 57.66 218 MET A C 1
ATOM 1774 O O . MET A 1 218 ? 0.270 -6.148 13.393 1.00 57.66 218 MET A O 1
ATOM 1778 N N . SER A 1 219 ? -0.228 -4.312 12.172 1.00 69.94 219 SER A N 1
ATOM 1779 C CA . SER A 1 219 ? -1.377 -4.865 11.472 1.00 69.94 219 SER A CA 1
ATOM 1780 C C . SER A 1 219 ? -0.970 -5.251 10.050 1.00 69.94 219 SER A C 1
ATOM 1782 O O . SER A 1 219 ? -0.410 -4.457 9.297 1.00 69.94 219 SER A O 1
ATOM 1784 N N . THR A 1 220 ? -1.220 -6.502 9.680 1.00 73.12 220 THR A N 1
ATOM 1785 C CA . THR A 1 220 ? -1.133 -6.968 8.295 1.00 73.12 220 THR A CA 1
ATOM 1786 C C . THR A 1 220 ? -2.543 -6.954 7.722 1.00 73.12 220 THR A C 1
ATOM 1788 O O . THR A 1 220 ? -3.411 -7.652 8.235 1.00 73.12 220 THR A O 1
ATOM 1791 N N . VAL A 1 221 ? -2.785 -6.173 6.673 1.00 78.81 221 VAL A N 1
ATOM 1792 C CA . VAL A 1 221 ? -4.081 -6.149 5.979 1.00 78.81 221 VAL A CA 1
ATOM 1793 C C . VAL A 1 221 ? -3.956 -6.971 4.703 1.00 78.81 221 VAL A C 1
ATOM 1795 O O . VAL A 1 221 ? -3.101 -6.685 3.869 1.00 78.81 221 VAL A O 1
ATOM 1798 N N . ILE A 1 222 ? -4.790 -7.997 4.561 1.00 77.81 222 ILE A N 1
ATOM 1799 C CA . ILE A 1 222 ? -4.895 -8.829 3.363 1.00 77.81 222 ILE A CA 1
ATOM 1800 C C . ILE A 1 222 ? -6.143 -8.389 2.603 1.00 77.81 222 ILE A C 1
ATOM 1802 O O . ILE A 1 222 ? -7.263 -8.566 3.079 1.00 77.81 222 ILE A O 1
ATOM 1806 N N . HIS A 1 223 ? -5.963 -7.827 1.412 1.00 74.31 223 HIS A N 1
ATOM 1807 C CA . HIS A 1 223 ? -7.078 -7.427 0.552 1.00 74.31 223 HIS A CA 1
ATOM 1808 C C . HIS A 1 223 ? -7.615 -8.646 -0.202 1.00 74.31 223 HIS A C 1
ATOM 1810 O O . HIS A 1 223 ? -6.883 -9.319 -0.923 1.00 74.31 223 HIS A O 1
ATOM 1816 N N . LEU A 1 224 ? -8.898 -8.950 -0.003 1.00 74.44 224 LEU A N 1
ATOM 1817 C CA . LEU A 1 224 ? -9.583 -10.113 -0.579 1.00 74.44 224 LEU A CA 1
ATOM 1818 C C . LEU A 1 224 ? -10.259 -9.785 -1.916 1.00 74.44 224 LEU A C 1
ATOM 1820 O O . LEU A 1 224 ? -10.593 -10.699 -2.669 1.00 74.44 224 LEU A O 1
ATOM 1824 N N . SER A 1 225 ? -10.425 -8.496 -2.234 1.00 64.31 225 SER A N 1
ATOM 1825 C CA . SER A 1 225 ? -11.019 -7.966 -3.474 1.00 64.31 225 SER A CA 1
ATOM 1826 C C . SER A 1 225 ? -10.194 -8.248 -4.735 1.00 64.31 225 SER A C 1
ATOM 1828 O O . SER A 1 225 ? -10.530 -7.783 -5.827 1.00 64.31 225 SER A O 1
ATOM 1830 N N . ASP A 1 226 ? -9.132 -9.044 -4.602 1.00 61.53 226 ASP A N 1
ATOM 1831 C CA . ASP A 1 226 ? -8.159 -9.283 -5.645 1.00 61.53 226 ASP A CA 1
ATOM 1832 C C . ASP A 1 226 ? -8.610 -10.238 -6.766 1.00 61.53 226 ASP A C 1
ATOM 1834 O O . ASP A 1 226 ? -7.866 -10.440 -7.725 1.00 61.53 226 ASP A O 1
ATOM 1838 N N . GLY A 1 227 ? -9.824 -10.785 -6.693 1.00 57.69 227 GLY A N 1
ATOM 1839 C CA . GLY A 1 227 ? -10.437 -11.632 -7.729 1.00 57.69 227 GLY A CA 1
ATOM 1840 C C . GLY A 1 227 ? -9.914 -13.073 -7.774 1.00 57.69 227 GLY A C 1
ATOM 1841 O O . GLY A 1 227 ? -10.703 -13.982 -7.993 1.00 57.69 227 GLY A O 1
ATOM 1842 N N . ASP A 1 228 ? -8.633 -13.287 -7.466 1.00 65.06 228 ASP A N 1
ATOM 1843 C CA . ASP A 1 228 ? -7.984 -14.611 -7.426 1.00 65.06 228 ASP A CA 1
ATOM 1844 C C . ASP A 1 228 ? -7.917 -15.207 -6.008 1.00 65.06 228 ASP A C 1
ATOM 1846 O O . ASP A 1 228 ? -7.185 -16.162 -5.745 1.00 65.06 228 ASP A O 1
ATOM 1850 N N . THR A 1 229 ? -8.642 -14.613 -5.060 1.00 74.56 229 THR A N 1
ATOM 1851 C CA . THR A 1 229 ? -8.626 -15.056 -3.668 1.00 74.56 229 THR A CA 1
ATOM 1852 C C . THR A 1 229 ? -9.455 -16.328 -3.517 1.00 74.56 229 THR A C 1
ATOM 1854 O O . THR A 1 229 ? -10.661 -16.316 -3.765 1.00 74.56 229 THR A O 1
ATOM 1857 N N . SER A 1 230 ? -8.839 -17.421 -3.072 1.00 78.31 230 SER A N 1
ATOM 1858 C CA . SER A 1 230 ? -9.534 -18.684 -2.805 1.00 78.31 230 SER A CA 1
ATOM 1859 C C . SER A 1 230 ? -9.220 -19.209 -1.409 1.00 78.31 230 SER A C 1
ATOM 1861 O O . SER A 1 230 ? -8.160 -18.943 -0.844 1.00 78.31 230 SER A O 1
ATOM 1863 N N . VAL A 1 231 ? -10.172 -19.941 -0.833 1.00 82.31 231 VAL A N 1
ATOM 1864 C CA . VAL A 1 231 ? -10.005 -20.601 0.463 1.00 82.31 231 VAL A CA 1
ATOM 1865 C C . VAL A 1 231 ? -10.054 -22.100 0.236 1.00 82.31 231 VAL A C 1
ATOM 1867 O O . VAL A 1 231 ? -11.050 -22.624 -0.261 1.00 82.31 231 VAL A O 1
ATOM 1870 N N . GLN A 1 232 ? -8.985 -22.793 0.613 1.00 83.12 232 GLN A N 1
ATOM 1871 C CA . GLN A 1 232 ? -8.935 -24.248 0.604 1.00 83.12 232 GLN A CA 1
ATOM 1872 C C . GLN A 1 232 ? -9.069 -24.762 2.032 1.00 83.12 232 GLN A C 1
ATOM 1874 O O . GLN A 1 232 ? -8.348 -24.335 2.932 1.00 83.12 232 GLN A O 1
ATOM 1879 N N . LYS A 1 233 ? -10.002 -25.688 2.247 1.00 79.56 233 LYS A N 1
ATOM 1880 C CA . LYS A 1 233 ? -10.170 -26.365 3.532 1.00 79.56 233 LYS A CA 1
ATOM 1881 C C . LYS A 1 233 ? -9.743 -27.828 3.376 1.00 79.56 233 LYS A C 1
ATOM 1883 O O . LYS A 1 233 ? -10.443 -28.567 2.682 1.00 79.56 233 LYS A O 1
ATOM 1888 N N . PRO A 1 234 ? -8.621 -28.262 3.975 1.00 71.25 234 PRO A N 1
ATOM 1889 C CA . PRO A 1 234 ? -8.266 -29.674 3.991 1.00 71.25 234 PRO A CA 1
ATOM 1890 C C . PRO A 1 234 ? -9.302 -30.500 4.785 1.00 71.25 234 PRO A C 1
ATOM 1892 O O . PRO A 1 234 ? -9.994 -29.969 5.655 1.00 71.25 234 PRO A O 1
ATOM 1895 N N . PRO A 1 235 ? -9.427 -31.810 4.501 1.00 59.94 235 PRO A N 1
ATOM 1896 C CA . PRO A 1 235 ? -10.443 -32.678 5.107 1.00 59.94 235 PRO A CA 1
ATOM 1897 C C . PRO A 1 235 ? -10.245 -32.945 6.613 1.00 59.94 235 PRO A C 1
ATOM 1899 O O . PRO A 1 235 ? -11.146 -33.478 7.255 1.00 59.94 235 PRO A O 1
ATOM 1902 N N . SER A 1 236 ? -9.100 -32.571 7.195 1.00 56.06 236 SER A N 1
ATOM 1903 C CA . SER A 1 236 ? -8.815 -32.665 8.634 1.00 56.06 236 SER A CA 1
ATOM 1904 C C . SER A 1 236 ? -8.997 -31.311 9.333 1.00 56.06 236 SER A C 1
ATOM 1906 O O . SER A 1 236 ? -8.504 -30.291 8.856 1.00 56.06 236 SER A O 1
ATOM 1908 N N . ASN A 1 237 ? -9.715 -31.323 10.459 1.00 66.50 237 ASN A N 1
ATOM 1909 C CA . ASN A 1 237 ? -10.348 -30.159 11.088 1.00 66.50 237 ASN A CA 1
ATOM 1910 C C . ASN A 1 237 ? -9.418 -29.016 11.555 1.00 66.50 237 ASN A C 1
ATOM 1912 O O . ASN A 1 237 ? -8.259 -29.215 11.906 1.00 66.50 237 ASN A O 1
ATOM 1916 N N . ASP A 1 238 ? -10.033 -27.827 11.588 1.00 72.38 238 ASP A N 1
ATOM 1917 C CA . ASP A 1 238 ? -9.618 -26.528 12.150 1.00 72.38 238 ASP A CA 1
ATOM 1918 C C . ASP A 1 238 ? -8.511 -25.718 11.460 1.00 72.38 238 ASP A C 1
ATOM 1920 O O . ASP A 1 238 ? -8.152 -24.647 11.947 1.00 72.38 238 ASP A O 1
ATOM 1924 N N . THR A 1 239 ? -8.048 -26.127 10.278 1.00 77.62 239 THR A N 1
ATOM 1925 C CA . THR A 1 239 ? -7.142 -25.305 9.450 1.00 77.62 239 THR A CA 1
ATOM 1926 C C . THR A 1 239 ? -7.765 -24.960 8.100 1.00 77.62 239 THR A C 1
ATOM 1928 O O . THR A 1 239 ? -8.600 -25.699 7.573 1.00 77.62 239 THR A O 1
ATOM 1931 N N . PHE A 1 240 ? -7.396 -23.806 7.547 1.00 82.44 240 PHE A N 1
ATOM 1932 C CA . PHE A 1 240 ? -7.758 -23.396 6.195 1.00 82.44 240 PHE A CA 1
ATOM 1933 C C . PHE A 1 240 ? -6.599 -22.617 5.584 1.00 82.44 240 PHE A C 1
ATOM 1935 O O . PHE A 1 240 ? -5.902 -21.893 6.287 1.00 82.44 240 PHE A O 1
ATOM 1942 N N . THR A 1 241 ? -6.430 -22.740 4.276 1.00 82.44 241 THR A N 1
ATOM 1943 C CA . THR A 1 241 ? -5.429 -21.989 3.528 1.00 82.44 241 THR A CA 1
ATOM 1944 C C . THR A 1 241 ? -6.127 -20.876 2.762 1.00 82.44 241 THR A C 1
ATOM 1946 O O . THR A 1 241 ? -7.027 -21.135 1.960 1.00 82.44 241 THR A O 1
ATOM 1949 N N . LEU A 1 242 ? -5.723 -19.633 3.011 1.00 81.88 242 LEU A N 1
ATOM 1950 C CA . LEU A 1 242 ? -6.121 -18.467 2.235 1.00 81.88 242 LEU A CA 1
ATOM 1951 C C . LEU A 1 242 ? -5.064 -18.212 1.160 1.00 81.88 242 LEU A C 1
ATOM 1953 O O . LEU A 1 242 ? -3.941 -17.809 1.456 1.00 81.88 242 LEU A O 1
ATOM 1957 N N . ILE A 1 243 ? -5.444 -18.423 -0.093 1.00 79.12 243 ILE A N 1
ATOM 1958 C CA . ILE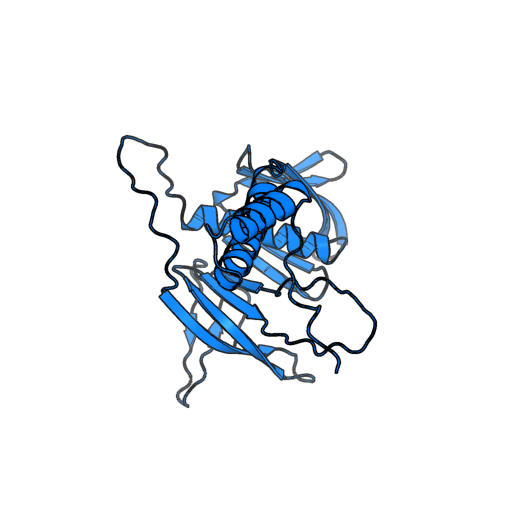 A 1 243 ? -4.591 -18.186 -1.253 1.00 79.12 243 ILE A CA 1
ATOM 1959 C C . ILE A 1 243 ? -5.003 -16.849 -1.855 1.00 79.12 243 ILE A C 1
ATOM 1961 O O . ILE A 1 243 ? -6.159 -16.671 -2.236 1.00 79.12 243 ILE A O 1
ATOM 1965 N N . THR A 1 244 ? -4.066 -15.912 -1.939 1.00 77.88 244 THR A N 1
ATOM 1966 C CA . THR A 1 244 ? -4.204 -14.673 -2.710 1.00 77.88 244 THR A CA 1
ATOM 1967 C C . THR A 1 244 ? -3.377 -14.766 -3.990 1.00 77.88 244 THR A C 1
ATOM 1969 O O . THR A 1 244 ? -2.611 -15.707 -4.182 1.00 77.88 244 THR A O 1
ATOM 1972 N N . HIS A 1 245 ? -3.482 -13.761 -4.864 1.00 68.12 245 HIS A N 1
ATOM 1973 C CA . HIS A 1 245 ? -2.713 -13.697 -6.115 1.00 68.12 245 HIS A CA 1
ATOM 1974 C C . HIS A 1 245 ? -1.187 -13.845 -5.919 1.00 68.12 245 HIS A C 1
ATOM 1976 O O . HIS A 1 245 ? -0.477 -14.242 -6.839 1.00 68.12 245 HIS A O 1
ATOM 1982 N N . LYS A 1 246 ? -0.671 -13.513 -4.727 1.00 65.94 246 LYS A N 1
ATOM 1983 C CA . LYS A 1 246 ? 0.769 -13.492 -4.429 1.00 65.94 246 LYS A CA 1
ATOM 1984 C C . LYS A 1 246 ? 1.199 -14.359 -3.265 1.00 65.94 246 LYS A C 1
ATOM 1986 O O . LYS A 1 246 ? 2.354 -14.776 -3.234 1.00 65.94 246 LYS A O 1
ATOM 1991 N N . ASN A 1 247 ? 0.318 -14.566 -2.295 1.00 71.00 247 ASN A N 1
ATOM 1992 C CA . ASN A 1 247 ? 0.683 -15.156 -1.022 1.00 71.00 247 ASN A CA 1
ATOM 1993 C C . ASN A 1 247 ? -0.263 -16.299 -0.680 1.00 71.00 247 ASN A C 1
ATOM 1995 O O . ASN A 1 247 ? -1.470 -16.227 -0.898 1.00 71.00 247 ASN A O 1
ATOM 1999 N N . GLU A 1 248 ? 0.310 -17.332 -0.086 1.00 78.00 248 GLU A N 1
ATOM 2000 C CA . GLU A 1 248 ? -0.426 -18.410 0.545 1.00 78.00 248 GLU A CA 1
ATOM 2001 C C . GLU A 1 248 ? -0.297 -18.238 2.058 1.00 78.00 248 GLU A C 1
ATOM 2003 O O . GLU A 1 248 ? 0.809 -18.147 2.597 1.00 78.00 248 GLU A O 1
ATOM 2008 N N . TYR A 1 249 ? -1.435 -18.134 2.736 1.00 79.38 249 TYR A N 1
ATOM 2009 C CA . TYR A 1 249 ? -1.522 -18.006 4.183 1.00 79.38 249 TYR A CA 1
ATOM 2010 C C . TYR A 1 249 ? -2.170 -19.269 4.739 1.00 79.38 249 TYR A C 1
ATOM 2012 O O . TYR A 1 249 ? -3.277 -19.615 4.330 1.00 79.38 249 TYR A O 1
ATOM 2020 N N . GLN A 1 250 ? -1.487 -19.932 5.669 1.00 74.38 250 GLN A N 1
ATOM 2021 C CA . GLN A 1 250 ? -1.958 -21.135 6.357 1.00 74.38 250 GLN A CA 1
ATOM 2022 C C . GLN A 1 250 ? -2.117 -20.877 7.853 1.00 74.38 250 GLN A C 1
ATOM 2024 O O . GLN A 1 250 ? -1.340 -20.051 8.390 1.00 74.38 250 GLN A O 1
#

Foldseek 3Di:
DDDDPPQAQDDDPVLVVVLVVCVVVVVADPVRSRVVSVVVSVVVVVVVVVVPPPPQKDWFWKFWDDPPDTATWIFMCGNVQQWTFTGHPNRTPDIDHLLQFADKADDPDQWIWTDGHPDDITIIGGPHPVVSVVVNVSNVVSNVCNVPPDPDPDDDDDDDDPPPQDFPDWDKDFKFDDDPVDTDTFIFTWTHGVQKIKTFGPPPPPDPPDDPDDPDTDIDMDGNRQVQWDKADPPDDDDIWTDDPPDIID

Secondary structure (DSSP, 8-state):
-----TT-----HHHHHHHHHHHHTTSS-HHHHHHHHHHHHHHHHHHHHHHS---SEEEEEEEEE-SS-EEEEEEEEETTTTEEEEEETTEEEEEEEGGGEEEEEE-STTEEEEEETTEEEEEEEESSHHHHHHHHHHHHHHHHHHHHS-S-----S------S---SEEEEEEEEES-TTS-EEEEEEEEEETTEEEEEE-------TT--------EEEEE-TTS--EEE--SSTT--EEE-SS-EE-

pLDDT: mean 73.12, std 17.65, range [29.11, 94.44]

Radius of gyration: 22.91 Å; chains: 1; bounding box: 49×57×66 Å

Sequence (250 aa):
MERFTEDLPQLSNEMQLSIMNRVKNGELSIDDALNQARQDRKQLLKDKSLAEEEPSQYNFSVHKHGRYRWQKRVLQIDFKTKMLCSIEKGIIKRQLPFSIVKSCDDGVGSRFSISFKGHHDYELEAMSLEDKHKMIQLVNRIIYGNIYSDPQEGNAETRQQPEASQSLREGVLLLHRGGLASFRWVKYEVQLHPGQLTLISLRRREPAEGEVRSTVPMSTVIHLSDGDTSVQKPPSNDTFTLITHKNEYQ

Organism: Collichthys lucidus (NCBI:txid240159)